Protein AF-A0A7X9DFC3-F1 (afdb_monomer_lite)

pLDDT: mean 89.97, std 13.78, range [35.84, 98.38]

Structure (mmCIF, N/CA/C/O backbone):
data_AF-A0A7X9DFC3-F1
#
_entry.id   AF-A0A7X9DFC3-F1
#
loop_
_atom_site.group_PDB
_atom_site.id
_atom_site.type_symbol
_atom_site.label_atom_id
_atom_site.label_alt_id
_atom_site.label_comp_id
_atom_site.label_asym_id
_atom_site.label_entity_id
_atom_site.label_seq_id
_atom_site.pdbx_PDB_ins_code
_atom_site.Cartn_x
_atom_site.Cartn_y
_atom_site.Cartn_z
_atom_site.occupancy
_atom_site.B_iso_or_equiv
_atom_site.auth_seq_id
_atom_site.auth_comp_id
_atom_site.auth_asym_id
_atom_site.auth_atom_id
_atom_site.pdbx_PDB_model_num
ATOM 1 N N . MET A 1 1 ? 6.152 -16.790 -48.979 1.00 39.28 1 MET A N 1
ATOM 2 C CA . MET A 1 1 ? 4.967 -16.559 -48.125 1.00 39.28 1 MET A CA 1
ATOM 3 C C . MET A 1 1 ? 5.084 -15.165 -47.502 1.00 39.28 1 MET A C 1
ATOM 5 O O . MET A 1 1 ? 5.746 -15.003 -46.490 1.00 39.28 1 MET A O 1
ATOM 9 N N . LYS A 1 2 ? 4.573 -14.126 -48.182 1.00 38.19 2 LYS A N 1
ATOM 10 C CA . LYS A 1 2 ? 4.677 -12.716 -47.754 1.00 38.19 2 LYS A CA 1
ATOM 11 C C . LYS A 1 2 ? 3.510 -12.387 -46.817 1.00 38.19 2 LYS A C 1
ATOM 13 O O . LYS A 1 2 ? 2.508 -11.826 -47.254 1.00 38.19 2 LYS A O 1
ATOM 18 N N . LEU A 1 3 ? 3.609 -12.786 -45.550 1.00 35.84 3 LEU A N 1
ATOM 19 C CA . LEU A 1 3 ? 2.681 -12.299 -44.530 1.00 35.84 3 LEU A CA 1
ATOM 20 C C . LEU A 1 3 ? 2.984 -10.806 -44.332 1.00 35.84 3 LEU A C 1
ATOM 22 O O . LEU A 1 3 ? 4.093 -10.437 -43.952 1.00 35.84 3 LEU A O 1
ATOM 26 N N . LYS A 1 4 ? 2.044 -9.940 -44.721 1.00 44.50 4 LYS A N 1
ATOM 27 C CA . LYS A 1 4 ? 2.223 -8.484 -44.734 1.00 44.50 4 LYS A CA 1
ATOM 28 C C . LYS A 1 4 ? 2.515 -7.989 -43.312 1.00 44.50 4 LYS A C 1
ATOM 30 O O . LYS A 1 4 ? 1.627 -8.013 -42.466 1.00 44.50 4 LYS A O 1
ATOM 35 N N . LEU A 1 5 ? 3.734 -7.488 -43.098 1.00 46.50 5 LEU A N 1
ATOM 36 C CA . LEU A 1 5 ? 4.246 -6.827 -41.883 1.00 46.50 5 LEU A CA 1
ATOM 37 C C . LEU A 1 5 ? 3.249 -5.815 -41.267 1.00 46.50 5 LEU A C 1
ATOM 39 O O . LEU A 1 5 ? 3.197 -5.626 -40.057 1.00 46.50 5 LEU A O 1
ATOM 43 N N . ILE A 1 6 ? 2.399 -5.226 -42.113 1.00 47.31 6 ILE A N 1
ATOM 44 C CA . ILE A 1 6 ? 1.333 -4.277 -41.768 1.00 47.31 6 ILE A CA 1
ATOM 45 C C . ILE A 1 6 ? 0.289 -4.876 -40.809 1.00 47.31 6 ILE A C 1
ATOM 47 O O . ILE A 1 6 ? -0.163 -4.182 -39.904 1.00 47.31 6 ILE A O 1
ATOM 51 N N . ASN A 1 7 ? -0.054 -6.164 -40.936 1.00 47.72 7 ASN A N 1
ATOM 52 C CA . ASN A 1 7 ? -1.044 -6.789 -40.051 1.00 47.72 7 ASN A CA 1
ATOM 53 C C . ASN A 1 7 ? -0.495 -7.010 -38.634 1.00 47.72 7 ASN A C 1
ATOM 55 O O . ASN A 1 7 ? -1.255 -6.955 -37.673 1.00 47.72 7 ASN A O 1
ATOM 59 N N . PHE A 1 8 ? 0.817 -7.213 -38.487 1.00 51.53 8 PHE A N 1
ATOM 60 C CA . PHE A 1 8 ? 1.444 -7.387 -37.176 1.00 51.53 8 PHE A CA 1
ATOM 61 C C . PHE A 1 8 ? 1.516 -6.059 -36.409 1.00 51.53 8 PHE A C 1
ATOM 63 O O . PHE A 1 8 ? 1.209 -6.016 -35.221 1.00 51.53 8 PHE A O 1
ATOM 70 N N . LEU A 1 9 ? 1.829 -4.961 -37.108 1.00 45.16 9 LEU A N 1
ATOM 71 C CA . LEU A 1 9 ? 1.848 -3.615 -36.529 1.00 45.16 9 LEU A CA 1
ATOM 72 C C . LEU A 1 9 ? 0.447 -3.178 -36.065 1.00 45.16 9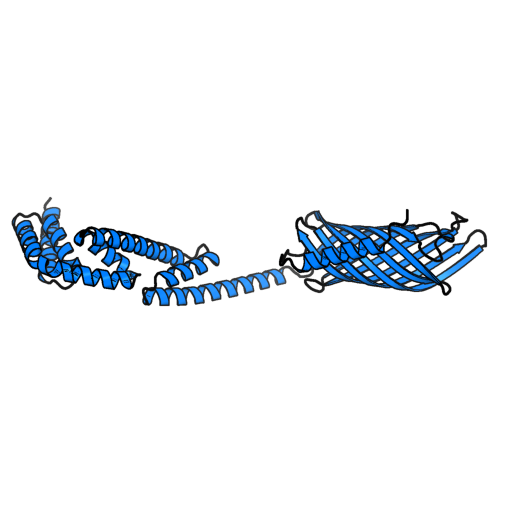 LEU A C 1
ATOM 74 O O . LEU A 1 9 ? 0.304 -2.613 -34.986 1.00 45.16 9 LEU A O 1
ATOM 78 N N . TYR A 1 10 ? -0.593 -3.500 -36.844 1.00 56.78 10 TYR A N 1
ATOM 79 C CA . TYR A 1 10 ? -1.978 -3.167 -36.497 1.00 56.78 10 TYR A CA 1
ATOM 80 C C . TYR A 1 10 ? -2.462 -3.938 -35.261 1.00 56.78 10 TYR A C 1
ATOM 82 O O . TYR A 1 10 ? -3.054 -3.352 -34.358 1.00 56.78 10 TYR A O 1
ATOM 90 N N . VAL A 1 11 ? -2.151 -5.236 -35.178 1.00 60.88 11 VAL A N 1
ATOM 91 C CA . VAL A 1 11 ? -2.458 -6.059 -33.997 1.00 60.88 11 VAL A CA 1
ATOM 92 C C . VAL A 1 11 ? -1.696 -5.554 -32.767 1.00 60.88 11 VAL A C 1
ATOM 94 O O . VAL A 1 11 ? -2.284 -5.442 -31.694 1.00 60.88 11 VAL A O 1
ATOM 97 N N . PHE A 1 12 ? -0.427 -5.164 -32.922 1.00 59.47 12 PHE A N 1
ATOM 98 C CA . PHE A 1 12 ? 0.372 -4.595 -31.835 1.00 59.47 12 PHE A CA 1
ATOM 99 C C . PHE A 1 12 ? -0.202 -3.266 -31.318 1.00 59.47 12 PHE A C 1
ATOM 101 O O . PHE A 1 12 ? -0.341 -3.110 -30.105 1.00 59.47 12 PHE A O 1
ATOM 108 N N . CYS A 1 13 ? -0.600 -2.350 -32.213 1.00 54.75 13 CYS A N 1
ATOM 109 C CA . CYS A 1 13 ? -1.242 -1.077 -31.855 1.00 54.75 13 CYS A CA 1
ATOM 110 C C . CYS A 1 13 ? -2.588 -1.275 -31.144 1.00 54.75 13 CYS A C 1
ATOM 112 O O . CYS A 1 13 ? -2.870 -0.594 -30.161 1.00 54.75 13 CYS A O 1
ATOM 114 N N . VAL A 1 14 ? -3.412 -2.224 -31.599 1.00 58.56 14 VAL A N 1
ATOM 115 C CA . VAL A 1 14 ? -4.700 -2.525 -30.950 1.00 58.56 14 VAL A CA 1
ATOM 116 C C . VAL A 1 14 ? -4.478 -3.089 -29.544 1.00 58.56 14 VAL A C 1
ATOM 118 O O . VAL A 1 14 ? -5.141 -2.656 -28.605 1.00 58.56 14 VAL A O 1
ATOM 121 N N . ILE A 1 15 ? -3.501 -3.983 -29.365 1.00 57.00 15 ILE A N 1
ATOM 122 C CA . ILE A 1 15 ? -3.153 -4.529 -28.046 1.00 57.00 15 ILE A CA 1
ATOM 123 C C . ILE A 1 15 ? -2.627 -3.425 -27.112 1.00 57.00 15 ILE A C 1
ATOM 125 O O . ILE A 1 15 ? -3.033 -3.373 -25.954 1.00 57.00 15 ILE A O 1
ATOM 129 N N . THR A 1 16 ? -1.801 -2.492 -27.600 1.00 52.69 16 THR A N 1
ATOM 130 C CA . THR A 1 16 ? -1.305 -1.369 -26.776 1.00 52.69 16 THR A CA 1
ATOM 131 C C . THR A 1 16 ? -2.419 -0.408 -26.355 1.00 52.69 16 THR A C 1
ATOM 133 O O . THR A 1 16 ? -2.437 0.017 -25.203 1.00 52.69 16 THR A O 1
ATOM 136 N N . VAL A 1 17 ? -3.383 -0.104 -27.233 1.00 54.41 17 VAL A N 1
ATOM 137 C CA . VAL A 1 17 ? -4.544 0.752 -26.901 1.00 54.41 17 VAL A CA 1
ATOM 138 C C . VAL A 1 17 ? -5.478 0.087 -25.884 1.00 54.41 17 VAL A C 1
ATOM 140 O O . VAL A 1 17 ? -6.017 0.761 -25.004 1.00 54.41 17 VAL A O 1
ATOM 143 N N . VAL A 1 18 ? -5.650 -1.235 -25.962 1.00 51.56 18 VAL A N 1
ATOM 144 C CA . VAL A 1 18 ? -6.433 -1.991 -24.971 1.00 51.56 18 VAL A CA 1
ATOM 145 C C . VAL A 1 18 ? -5.723 -2.010 -23.612 1.00 51.56 18 VAL A C 1
ATOM 147 O O . VAL A 1 18 ? -6.369 -1.802 -22.589 1.00 51.56 18 VAL A O 1
ATOM 150 N N . LEU A 1 19 ? -4.397 -2.169 -23.592 1.00 48.50 19 LEU A N 1
ATOM 151 C CA . LEU A 1 19 ? -3.603 -2.174 -22.357 1.00 48.50 19 LEU A CA 1
ATOM 152 C C . LEU A 1 19 ? -3.514 -0.792 -21.687 1.00 48.50 19 LEU A C 1
ATOM 154 O O . LEU A 1 19 ? -3.535 -0.714 -20.462 1.00 48.50 19 LEU A O 1
ATOM 158 N N . LEU A 1 20 ? -3.507 0.299 -22.462 1.00 48.53 20 LEU A N 1
ATOM 159 C CA . LEU A 1 20 ? -3.534 1.677 -21.944 1.00 48.53 20 LEU A CA 1
ATOM 160 C C . LEU A 1 20 ? -4.803 2.012 -21.135 1.00 48.53 20 LEU A C 1
ATOM 162 O O . LEU A 1 20 ? -4.770 2.930 -20.321 1.00 48.53 20 LEU A O 1
ATOM 166 N N . ASN A 1 21 ? -5.907 1.279 -21.328 1.00 46.88 21 ASN A N 1
ATOM 167 C CA . ASN A 1 21 ? -7.166 1.496 -20.600 1.00 46.88 21 ASN A CA 1
ATOM 168 C C . ASN A 1 21 ? -7.277 0.689 -19.293 1.00 46.88 21 ASN A C 1
ATOM 170 O O . ASN A 1 21 ? -8.243 0.856 -18.544 1.00 46.88 21 ASN A O 1
ATOM 174 N N . CYS A 1 22 ? -6.302 -0.168 -18.981 1.00 40.44 22 CYS A N 1
ATOM 175 C CA . CYS A 1 22 ? -6.249 -0.868 -17.704 1.00 40.44 22 CYS A CA 1
ATOM 176 C C . CYS A 1 22 ? -5.409 -0.060 -16.703 1.00 40.44 22 CYS A C 1
ATOM 178 O O . CYS A 1 22 ? -4.182 -0.027 -16.783 1.00 40.44 22 CYS A O 1
ATOM 180 N N . ASN A 1 23 ? -6.080 0.560 -15.723 1.00 38.22 23 ASN A N 1
ATOM 181 C CA . ASN A 1 23 ? -5.471 1.188 -14.542 1.00 38.22 23 ASN A CA 1
ATOM 182 C C . ASN A 1 23 ? -4.871 0.128 -13.600 1.00 38.22 23 ASN A C 1
ATOM 184 O O . ASN A 1 23 ? -5.332 -0.070 -12.477 1.00 38.22 23 ASN A O 1
ATOM 188 N N . ILE A 1 24 ? -3.847 -0.581 -14.064 1.00 42.22 24 ILE A N 1
ATOM 189 C CA . ILE A 1 24 ? -3.024 -1.452 -13.233 1.00 42.22 24 ILE A CA 1
ATOM 190 C C . ILE A 1 24 ? -1.701 -0.718 -13.049 1.00 42.22 24 ILE A C 1
ATOM 192 O O . ILE A 1 24 ? -0.798 -0.808 -13.875 1.00 42.22 24 ILE A O 1
ATOM 196 N N . PHE A 1 25 ? -1.598 0.048 -11.963 1.00 42.00 25 PHE A N 1
ATOM 197 C CA . PHE A 1 25 ? -0.332 0.613 -11.501 1.00 42.00 25 PHE A CA 1
ATOM 198 C C . PHE A 1 25 ? 0.538 -0.516 -10.935 1.00 42.00 25 PHE A C 1
ATOM 200 O O . PHE A 1 25 ? 0.690 -0.664 -9.724 1.00 42.00 25 PHE A O 1
ATOM 207 N N . ALA A 1 26 ? 1.080 -1.359 -11.812 1.00 43.25 26 ALA A N 1
ATOM 208 C CA . ALA A 1 26 ? 2.167 -2.249 -11.446 1.00 43.25 26 ALA A CA 1
ATOM 209 C C . ALA A 1 26 ? 3.439 -1.403 -11.299 1.00 43.25 26 ALA A C 1
ATOM 211 O O . ALA A 1 26 ? 3.780 -0.627 -12.195 1.00 43.25 26 ALA A O 1
ATOM 212 N N . GLN A 1 27 ? 4.137 -1.530 -10.166 1.00 48.06 27 GLN A N 1
ATOM 213 C CA . GLN A 1 27 ? 5.486 -0.984 -10.028 1.00 48.06 27 GLN A CA 1
ATOM 214 C C . GLN A 1 27 ? 6.343 -1.530 -11.168 1.00 48.06 27 GLN A C 1
ATOM 216 O O . GLN A 1 27 ? 6.454 -2.740 -11.362 1.00 48.06 27 GLN A O 1
ATOM 221 N N . THR A 1 28 ? 6.920 -0.631 -11.953 1.00 54.91 28 THR A N 1
ATOM 222 C CA . THR A 1 28 ? 7.758 -1.016 -13.074 1.00 54.91 28 THR A CA 1
ATOM 223 C C . THR A 1 28 ? 9.186 -1.257 -12.578 1.00 54.91 28 THR A C 1
ATOM 225 O O . THR A 1 28 ? 9.744 -0.455 -11.831 1.00 54.91 28 THR A O 1
ATOM 228 N N . TYR A 1 29 ? 9.818 -2.351 -13.014 1.00 59.62 29 TYR A N 1
ATOM 229 C CA . TYR A 1 29 ? 11.190 -2.700 -12.604 1.00 59.62 29 TYR A CA 1
ATOM 230 C C . TYR A 1 29 ? 12.234 -1.644 -12.977 1.00 59.62 29 TYR A C 1
ATOM 232 O O . TYR A 1 29 ? 13.309 -1.590 -12.377 1.00 59.62 29 TYR A O 1
ATOM 240 N N . PHE A 1 30 ? 11.930 -0.821 -13.980 1.00 64.88 30 PHE A N 1
ATOM 241 C CA . PHE A 1 30 ? 12.825 0.222 -14.448 1.00 64.88 30 PHE A CA 1
ATOM 242 C C . PHE A 1 30 ? 12.777 1.484 -13.597 1.00 64.88 30 PHE A C 1
ATOM 244 O O . PHE A 1 30 ? 13.807 2.128 -13.523 1.00 64.88 30 PHE A O 1
ATOM 251 N N . LYS A 1 31 ? 11.665 1.827 -12.929 1.00 71.38 31 LYS A N 1
ATOM 252 C CA . LYS A 1 31 ? 11.420 3.168 -12.351 1.00 71.38 31 LYS A CA 1
ATOM 253 C C . LYS A 1 31 ? 12.549 3.723 -11.474 1.00 71.38 31 LYS A C 1
ATOM 255 O O . LYS A 1 31 ? 12.801 4.921 -11.497 1.00 71.38 31 LYS A O 1
ATOM 260 N N . GLU A 1 32 ? 13.244 2.863 -10.737 1.00 77.50 32 GLU A N 1
ATOM 261 C CA . GLU A 1 32 ? 14.269 3.267 -9.762 1.00 77.50 32 GLU A CA 1
ATOM 262 C C . GLU A 1 32 ? 15.648 2.653 -10.040 1.00 77.50 32 GLU A C 1
ATOM 264 O O . GLU A 1 32 ? 16.576 2.796 -9.238 1.00 77.50 32 GLU A O 1
ATOM 269 N N . ASN A 1 33 ? 15.802 1.962 -11.175 1.00 86.56 33 ASN A N 1
ATOM 270 C CA . ASN A 1 33 ? 17.011 1.212 -11.483 1.00 86.56 33 ASN A CA 1
ATOM 271 C C . ASN A 1 33 ? 17.551 1.525 -12.878 1.00 86.56 33 ASN A C 1
ATOM 273 O O . ASN A 1 33 ? 16.853 1.375 -13.881 1.00 86.56 33 ASN A O 1
ATOM 277 N N . VAL A 1 34 ? 18.843 1.840 -12.956 1.00 91.19 34 VAL A N 1
ATOM 278 C CA . VAL A 1 34 ? 19.581 1.793 -14.221 1.00 91.19 34 VAL A CA 1
ATOM 279 C C . VAL A 1 34 ? 19.889 0.338 -14.540 1.00 91.19 34 VAL A C 1
ATOM 281 O O . VAL A 1 34 ? 20.432 -0.388 -13.708 1.00 91.19 34 VAL A O 1
ATOM 284 N N . THR A 1 35 ? 19.578 -0.096 -15.756 1.00 94.69 35 THR A N 1
ATOM 285 C CA . THR A 1 35 ? 19.987 -1.418 -16.245 1.00 94.69 35 THR A CA 1
ATOM 286 C C . THR A 1 35 ? 21.196 -1.264 -17.147 1.00 94.69 35 THR A C 1
ATOM 288 O O . THR A 1 35 ? 21.174 -0.423 -18.040 1.00 94.69 35 THR A O 1
ATOM 291 N N . ILE A 1 36 ? 22.226 -2.084 -16.953 1.00 96.25 36 ILE A N 1
ATOM 292 C CA . ILE A 1 36 ? 23.368 -2.191 -17.872 1.00 96.25 36 ILE A CA 1
ATOM 293 C C . ILE A 1 36 ? 23.564 -3.664 -18.209 1.00 96.25 36 ILE A C 1
ATOM 295 O O . ILE A 1 36 ? 23.426 -4.525 -17.337 1.00 96.25 36 ILE A O 1
ATOM 299 N N . GLY A 1 37 ? 23.870 -3.971 -19.465 1.00 97.31 37 GLY A N 1
ATOM 300 C CA . GLY A 1 37 ? 24.009 -5.357 -19.882 1.00 97.31 37 GLY A CA 1
ATOM 301 C C . GLY A 1 37 ? 24.652 -5.563 -21.238 1.00 97.31 37 GLY A C 1
ATOM 302 O O . GLY A 1 37 ? 25.160 -4.634 -21.870 1.00 97.31 37 GLY A O 1
ATOM 303 N N . THR A 1 38 ? 24.606 -6.814 -21.679 1.00 98.12 38 THR A N 1
ATOM 304 C CA . THR A 1 38 ? 25.110 -7.267 -22.974 1.00 98.12 38 THR A CA 1
ATOM 305 C C . THR A 1 38 ? 23.969 -7.770 -23.845 1.00 98.12 38 THR A C 1
ATOM 307 O O . THR A 1 38 ? 22.924 -8.206 -23.357 1.00 98.12 38 THR A O 1
ATOM 310 N N . GLN A 1 39 ? 24.165 -7.710 -25.157 1.00 97.88 39 GLN A N 1
ATOM 311 C CA . GLN A 1 39 ? 23.219 -8.220 -26.138 1.00 97.88 39 GLN A CA 1
ATOM 312 C C . GLN A 1 39 ? 23.932 -9.012 -27.227 1.00 97.88 39 GLN A C 1
ATOM 314 O O . GLN A 1 39 ? 25.054 -8.686 -27.621 1.00 97.88 39 GLN A O 1
ATOM 319 N N . ALA A 1 40 ? 23.244 -10.023 -27.743 1.00 98.25 40 ALA A N 1
ATOM 320 C CA . ALA A 1 40 ? 23.634 -10.761 -28.933 1.00 98.25 40 ALA A CA 1
ATOM 321 C C . ALA A 1 40 ? 22.407 -10.950 -29.825 1.00 98.25 40 ALA A C 1
ATOM 323 O O . ALA A 1 40 ? 21.286 -11.096 -29.335 1.00 98.25 40 ALA A O 1
ATOM 324 N N . GLY A 1 41 ? 22.602 -10.928 -31.137 1.00 97.00 41 GLY A N 1
ATOM 325 C CA . GLY A 1 41 ? 21.495 -10.956 -32.073 1.00 97.00 41 GLY A CA 1
ATOM 326 C C . GLY A 1 41 ? 21.878 -11.310 -33.497 1.00 97.00 41 GLY A C 1
ATOM 327 O O . GLY A 1 41 ? 23.044 -11.508 -33.841 1.00 97.00 41 GLY A O 1
ATOM 328 N N . TYR A 1 42 ? 20.849 -11.371 -34.328 1.00 97.69 42 TYR A N 1
ATOM 329 C CA . TYR A 1 42 ? 20.937 -11.665 -35.747 1.00 97.69 42 TYR A CA 1
ATOM 330 C C . TYR A 1 42 ? 20.393 -10.482 -36.544 1.00 97.69 42 TYR A C 1
ATOM 332 O O . TYR A 1 42 ? 19.276 -10.024 -36.297 1.00 97.69 42 TYR A O 1
ATOM 340 N N . ALA A 1 43 ? 21.197 -9.978 -37.475 1.00 96.94 43 ALA A N 1
ATOM 341 C CA . ALA A 1 43 ? 20.907 -8.793 -38.266 1.00 96.94 43 ALA A CA 1
ATOM 342 C C . ALA A 1 43 ? 20.526 -9.189 -39.697 1.00 96.94 43 ALA A C 1
ATOM 344 O O . ALA A 1 43 ? 21.337 -9.728 -40.449 1.00 96.94 43 ALA A O 1
ATOM 345 N N . VAL A 1 44 ? 19.293 -8.891 -40.085 1.00 97.31 44 VAL A N 1
ATOM 346 C CA . VAL A 1 44 ? 18.746 -9.159 -41.416 1.00 97.31 44 VAL A CA 1
ATOM 347 C C . VAL A 1 44 ? 18.848 -7.900 -42.262 1.00 97.31 44 VAL A C 1
ATOM 349 O O . VAL A 1 44 ? 18.328 -6.855 -41.867 1.00 97.31 44 VAL A O 1
ATOM 352 N N . ILE A 1 45 ? 19.492 -7.994 -43.425 1.00 96.06 45 ILE A N 1
ATOM 353 C CA . ILE A 1 45 ? 19.543 -6.889 -44.389 1.00 96.06 45 ILE A CA 1
ATOM 354 C C . ILE A 1 45 ? 18.299 -6.952 -45.268 1.00 96.06 45 ILE A C 1
ATOM 356 O O . ILE A 1 45 ? 17.903 -8.009 -45.756 1.00 96.06 45 ILE A O 1
ATOM 360 N N . THR A 1 46 ? 17.672 -5.800 -45.475 1.00 91.88 46 THR A N 1
ATOM 361 C CA . THR A 1 46 ? 16.461 -5.665 -46.287 1.00 91.88 46 THR A CA 1
ATOM 362 C C . THR A 1 46 ? 16.614 -4.525 -47.294 1.00 91.88 46 THR A C 1
ATOM 364 O O . THR A 1 46 ? 17.531 -3.706 -47.201 1.00 91.88 46 THR A O 1
ATOM 367 N N . GLY A 1 47 ? 15.737 -4.486 -48.297 1.00 92.94 47 GLY A N 1
ATOM 368 C CA . GLY A 1 47 ? 15.743 -3.434 -49.312 1.00 92.94 47 GLY A CA 1
ATOM 369 C C . GLY A 1 47 ? 16.859 -3.595 -50.349 1.00 92.94 47 GLY A C 1
ATOM 370 O O . GLY A 1 47 ? 17.210 -4.713 -50.727 1.00 92.94 47 GLY A O 1
ATOM 371 N N . TYR A 1 48 ? 17.398 -2.467 -50.823 1.00 95.62 48 TYR A N 1
ATOM 372 C CA . TYR A 1 48 ? 18.306 -2.394 -51.979 1.00 95.62 48 TYR A CA 1
ATOM 373 C C . TYR A 1 48 ? 19.553 -3.282 -51.851 1.00 95.62 48 TYR A C 1
ATOM 375 O O . TYR A 1 48 ? 20.025 -3.837 -52.834 1.00 95.62 48 TYR A O 1
ATOM 383 N N . TYR A 1 49 ? 20.075 -3.430 -50.634 1.00 94.75 49 TYR A N 1
ATOM 384 C CA . TYR A 1 49 ? 21.326 -4.140 -50.366 1.00 94.75 49 TYR A CA 1
ATOM 385 C C . TYR A 1 49 ? 21.152 -5.625 -50.013 1.00 94.75 49 TYR A C 1
ATOM 387 O O . TYR A 1 49 ? 22.145 -6.286 -49.713 1.00 94.75 49 TYR A O 1
ATOM 395 N N . SER A 1 50 ? 19.923 -6.153 -50.047 1.00 94.44 50 SER A N 1
ATOM 396 C CA . SER A 1 50 ? 19.630 -7.540 -49.650 1.00 94.44 50 SER A CA 1
ATOM 397 C C . SER A 1 50 ? 20.305 -8.598 -50.530 1.00 94.44 50 SER A C 1
ATOM 399 O O . SER A 1 50 ? 20.721 -9.626 -50.010 1.00 94.44 50 SER A O 1
ATOM 401 N N . ASP A 1 51 ? 20.499 -8.323 -51.822 1.00 94.81 51 ASP A N 1
ATOM 402 C CA . ASP A 1 51 ? 21.201 -9.239 -52.737 1.00 94.81 51 ASP A CA 1
ATOM 403 C C . ASP A 1 51 ? 22.733 -9.070 -52.692 1.00 94.81 51 ASP A C 1
ATOM 405 O O . ASP A 1 51 ? 23.482 -9.923 -53.167 1.00 94.81 51 ASP A O 1
ATOM 409 N N . SER A 1 52 ? 23.223 -7.965 -52.120 1.00 93.50 52 SER A N 1
ATOM 410 C CA . SER A 1 52 ? 24.657 -7.642 -52.063 1.00 93.50 52 SER A CA 1
ATOM 411 C C . SER A 1 52 ? 25.347 -8.243 -50.841 1.00 93.50 52 SER A C 1
ATOM 413 O O . SER A 1 52 ? 26.548 -8.535 -50.874 1.00 93.50 52 SER A O 1
ATOM 415 N N . PHE A 1 53 ? 24.602 -8.436 -49.755 1.00 94.69 53 PHE A N 1
ATOM 416 C CA . PHE A 1 53 ? 25.129 -8.877 -48.473 1.00 94.69 53 PHE A CA 1
ATOM 417 C C . PHE A 1 53 ? 24.296 -10.009 -47.891 1.00 94.69 53 PHE A C 1
ATOM 419 O O . PHE A 1 53 ? 23.070 -9.981 -47.899 1.00 94.69 53 PHE A O 1
ATOM 426 N N . ASN A 1 54 ? 24.988 -10.964 -47.289 1.00 95.69 54 ASN A N 1
ATOM 427 C CA . ASN A 1 54 ? 24.375 -11.940 -46.414 1.00 95.69 54 ASN A CA 1
ATOM 428 C C . ASN A 1 54 ? 24.004 -11.286 -45.078 1.00 95.69 54 ASN A C 1
ATOM 430 O O . ASN A 1 54 ? 24.676 -10.369 -44.594 1.00 95.69 54 ASN A O 1
ATOM 434 N N . ASN A 1 55 ? 22.962 -11.824 -44.449 1.00 95.38 55 ASN A N 1
ATOM 435 C CA . ASN A 1 55 ? 22.606 -11.499 -43.073 1.00 95.38 55 ASN A CA 1
ATOM 436 C C . ASN A 1 55 ? 23.790 -11.729 -42.121 1.00 95.38 55 ASN A C 1
ATOM 438 O O . ASN A 1 55 ? 24.679 -12.545 -42.377 1.00 95.38 55 ASN A O 1
ATOM 442 N N . GLY A 1 56 ? 23.783 -11.002 -41.011 1.00 95.00 56 GLY A N 1
ATOM 443 C CA . GLY A 1 56 ? 24.923 -10.875 -40.120 1.00 95.00 56 GLY A CA 1
ATOM 444 C C . GLY A 1 56 ? 24.639 -11.239 -38.673 1.00 95.00 56 GLY A C 1
ATOM 445 O O . GLY A 1 56 ? 23.500 -11.458 -38.259 1.00 95.00 56 GLY A O 1
ATOM 446 N N . LEU A 1 57 ? 25.710 -11.254 -37.888 1.00 95.94 57 LEU A N 1
ATOM 447 C CA . LEU A 1 57 ? 25.645 -11.351 -36.433 1.00 95.94 57 LEU A CA 1
ATOM 448 C C . LEU A 1 57 ? 25.799 -9.965 -35.813 1.00 95.94 57 LEU A C 1
ATOM 450 O O . LEU A 1 57 ? 26.522 -9.119 -36.345 1.00 95.94 57 LEU A O 1
ATOM 454 N N . SER A 1 58 ? 25.130 -9.776 -34.681 1.00 96.75 58 SER A N 1
ATOM 455 C CA . SER A 1 58 ? 25.139 -8.560 -33.879 1.00 96.75 58 SER A CA 1
ATOM 456 C C . SER A 1 58 ? 25.549 -8.887 -32.447 1.00 96.75 58 SER A C 1
ATOM 458 O O . SER A 1 58 ? 25.076 -9.870 -31.876 1.00 96.75 58 SER A O 1
ATOM 460 N N . ALA A 1 59 ? 26.415 -8.078 -31.852 1.00 98.12 59 ALA A N 1
ATOM 461 C CA . ALA A 1 59 ? 26.767 -8.177 -30.440 1.00 98.12 59 ALA A CA 1
ATOM 462 C C . ALA A 1 59 ? 27.034 -6.784 -29.874 1.00 98.12 59 ALA A C 1
ATOM 464 O O . ALA A 1 59 ? 27.472 -5.894 -30.601 1.00 98.12 59 ALA A O 1
ATOM 465 N N . GLY A 1 60 ? 26.774 -6.568 -28.590 1.00 97.44 60 GLY A N 1
ATOM 466 C CA . GLY A 1 60 ? 26.951 -5.241 -28.017 1.00 97.44 60 GLY A CA 1
ATOM 467 C C . GLY A 1 60 ? 26.651 -5.130 -26.535 1.00 97.44 60 GLY A C 1
ATOM 468 O O . GLY A 1 60 ? 26.397 -6.120 -25.848 1.00 97.44 60 GLY A O 1
ATOM 469 N N . PHE A 1 61 ? 26.644 -3.886 -26.077 1.00 98.06 61 PHE A N 1
ATOM 470 C CA . PHE A 1 61 ? 26.266 -3.479 -24.732 1.00 98.06 61 PHE A CA 1
ATOM 471 C C . PHE A 1 61 ? 25.063 -2.552 -24.805 1.00 98.06 61 PHE A C 1
ATOM 473 O O . PHE A 1 61 ? 24.901 -1.811 -25.776 1.00 98.06 61 PHE A O 1
ATOM 480 N N . PHE A 1 62 ? 24.236 -2.570 -23.769 1.00 97.69 62 PHE A N 1
ATOM 481 C CA . PHE A 1 62 ? 23.096 -1.672 -23.668 1.00 97.69 62 PHE A CA 1
ATOM 482 C C . PHE A 1 62 ? 22.977 -1.084 -22.266 1.00 97.69 62 PHE A C 1
ATOM 484 O O . PHE A 1 62 ? 23.464 -1.657 -21.285 1.00 97.69 62 PHE A O 1
ATOM 491 N N . SER A 1 63 ? 22.285 0.045 -22.183 1.00 96.75 63 SER A N 1
ATOM 492 C CA . SER A 1 63 ? 21.822 0.631 -20.940 1.00 96.75 63 SER A CA 1
ATOM 493 C C . SER A 1 63 ? 20.380 1.107 -21.067 1.00 96.75 63 SER A C 1
ATOM 495 O O . SER A 1 63 ? 19.995 1.699 -22.075 1.00 96.75 63 SER A O 1
ATOM 497 N N . PHE A 1 64 ? 19.583 0.867 -20.028 1.00 95.56 64 PHE A N 1
ATOM 498 C CA . PHE A 1 64 ? 18.266 1.476 -19.865 1.00 95.56 64 PHE A CA 1
ATOM 499 C C . PHE A 1 64 ? 18.300 2.403 -18.659 1.00 95.56 64 PHE A C 1
ATOM 501 O O . PHE A 1 64 ? 18.619 1.972 -17.548 1.00 95.56 64 PHE A O 1
ATOM 508 N N . VAL A 1 65 ? 17.970 3.669 -18.888 1.00 93.38 65 VAL A N 1
ATOM 509 C CA . VAL A 1 65 ? 17.910 4.701 -17.854 1.00 93.38 65 VAL A CA 1
ATOM 510 C C . VAL A 1 65 ? 16.464 5.188 -17.756 1.00 93.38 65 VAL A C 1
ATOM 512 O O . VAL A 1 65 ? 15.992 5.830 -18.699 1.00 93.38 65 VAL A O 1
ATOM 515 N N . PRO A 1 66 ? 15.728 4.887 -16.674 1.00 91.38 66 PRO A N 1
ATOM 516 C CA . PRO A 1 66 ? 14.398 5.453 -16.465 1.00 91.38 66 PRO A CA 1
ATOM 517 C C . PRO A 1 66 ? 14.508 6.978 -16.336 1.00 91.38 66 PRO A C 1
ATOM 519 O O . PRO A 1 66 ? 15.380 7.491 -15.638 1.00 91.38 66 PRO A O 1
ATOM 522 N N . LEU A 1 67 ? 13.632 7.710 -17.018 1.00 87.25 67 LEU A N 1
ATOM 523 C CA . LEU A 1 67 ? 13.511 9.163 -16.853 1.00 87.25 67 LEU A CA 1
ATOM 524 C C . LEU A 1 67 ? 12.245 9.513 -16.069 1.00 87.25 67 LEU A C 1
ATOM 526 O O . LEU A 1 67 ? 12.252 10.431 -15.255 1.00 87.25 67 LEU A O 1
ATOM 530 N N . THR A 1 68 ? 11.163 8.772 -16.313 1.00 86.44 68 THR A N 1
ATOM 531 C CA . THR A 1 68 ? 9.886 8.877 -15.600 1.00 86.44 68 THR A CA 1
ATOM 532 C C . THR A 1 68 ? 9.246 7.492 -15.469 1.00 86.44 68 THR A C 1
ATOM 534 O O . THR A 1 68 ? 9.785 6.491 -15.950 1.00 86.44 68 THR A O 1
ATOM 537 N N . ASP A 1 69 ? 8.053 7.431 -14.880 1.00 82.38 69 ASP A N 1
ATOM 538 C CA . ASP A 1 69 ? 7.256 6.203 -14.738 1.00 82.38 69 ASP A CA 1
ATOM 539 C C . ASP A 1 69 ? 6.839 5.564 -16.073 1.00 82.38 69 ASP A C 1
ATOM 541 O O . ASP A 1 69 ? 6.458 4.397 -16.098 1.00 82.38 69 ASP A O 1
ATOM 545 N N . LEU A 1 70 ? 6.907 6.321 -17.174 1.00 86.44 70 LEU A N 1
ATOM 546 C CA . LEU A 1 70 ? 6.477 5.883 -18.507 1.00 86.44 70 LEU A CA 1
ATOM 547 C C . LEU A 1 70 ? 7.579 5.987 -19.564 1.00 86.44 70 LEU A C 1
ATOM 549 O O . LEU A 1 70 ? 7.484 5.333 -20.601 1.00 86.44 70 LEU A O 1
ATOM 553 N N . PHE A 1 71 ? 8.616 6.796 -19.327 1.00 91.25 71 PHE A N 1
ATOM 554 C CA . PHE A 1 71 ? 9.694 7.043 -20.284 1.00 91.25 71 PHE A CA 1
ATOM 555 C C . PHE A 1 71 ? 11.041 6.538 -19.779 1.00 91.25 71 PHE A C 1
ATOM 557 O O . PHE A 1 71 ? 11.441 6.806 -18.644 1.00 91.25 71 PHE A O 1
ATOM 564 N N . MET A 1 72 ? 11.778 5.874 -20.662 1.00 94.31 72 MET A N 1
ATOM 565 C CA . MET A 1 72 ? 13.170 5.494 -20.446 1.00 94.31 72 MET A CA 1
ATOM 566 C C . MET A 1 72 ? 14.0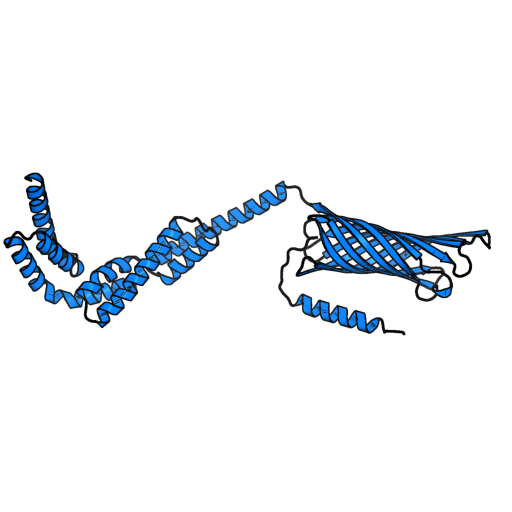33 5.874 -21.646 1.00 94.31 72 MET A C 1
ATOM 568 O O . MET A 1 72 ? 13.552 5.985 -22.775 1.00 94.31 72 MET A O 1
ATOM 572 N N . LEU A 1 73 ? 15.326 6.036 -21.407 1.00 95.56 73 LEU A N 1
ATOM 573 C CA . LEU A 1 73 ? 16.333 6.200 -22.440 1.00 95.56 73 LEU A CA 1
ATOM 574 C C . LEU A 1 73 ? 17.079 4.877 -22.637 1.00 95.56 73 LEU A C 1
ATOM 576 O O . LEU A 1 73 ? 17.641 4.337 -21.685 1.00 95.56 73 LEU A O 1
ATOM 580 N N . ASN A 1 74 ? 17.095 4.374 -23.869 1.00 94.88 74 ASN A N 1
ATOM 581 C CA . ASN A 1 74 ? 17.860 3.197 -24.269 1.00 94.88 74 ASN A CA 1
ATOM 582 C C . ASN A 1 74 ? 19.128 3.619 -25.024 1.00 94.88 74 ASN A C 1
ATOM 584 O O . ASN A 1 74 ? 19.044 4.155 -26.134 1.00 94.88 74 ASN A O 1
ATOM 588 N N . GLY A 1 75 ? 20.287 3.376 -24.417 1.00 95.81 75 GLY A N 1
ATOM 589 C CA . GLY A 1 75 ? 21.594 3.517 -25.047 1.00 95.81 75 GLY A CA 1
ATOM 590 C C . GLY A 1 75 ? 22.116 2.158 -25.503 1.00 95.81 75 GLY A C 1
ATOM 591 O O . GLY A 1 75 ? 22.141 1.222 -24.711 1.00 95.81 75 GLY A O 1
ATOM 592 N N . VAL A 1 76 ? 22.576 2.034 -26.749 1.00 97.12 76 VAL A N 1
ATOM 593 C CA . VAL A 1 76 ? 23.189 0.787 -27.246 1.00 97.12 76 VAL A CA 1
ATOM 594 C C . VAL A 1 76 ? 24.496 1.093 -27.956 1.00 97.12 76 VAL A C 1
ATOM 596 O O . VAL A 1 76 ? 24.558 1.990 -28.796 1.00 97.12 76 VAL A O 1
ATOM 599 N N . LEU A 1 77 ? 25.526 0.315 -27.631 1.00 97.56 77 LEU A N 1
ATOM 600 C CA . LEU A 1 77 ? 26.762 0.203 -28.395 1.00 97.56 77 LEU A CA 1
ATOM 601 C C . LEU A 1 77 ? 26.772 -1.171 -29.066 1.00 97.56 77 LEU A C 1
ATOM 603 O O . LEU A 1 77 ? 26.814 -2.189 -28.375 1.00 97.56 77 LEU A O 1
ATOM 607 N N . VAL A 1 78 ? 26.724 -1.213 -30.394 1.00 96.56 78 VAL A N 1
ATOM 608 C CA . VAL A 1 78 ? 26.540 -2.451 -31.160 1.00 96.56 78 VAL A CA 1
ATOM 609 C C . VAL A 1 78 ? 27.612 -2.628 -32.226 1.00 96.56 78 VAL A C 1
ATOM 611 O O . VAL A 1 78 ? 27.991 -1.688 -32.914 1.00 96.56 78 VAL A O 1
ATOM 614 N N . TYR A 1 79 ? 28.075 -3.857 -32.391 1.00 97.69 79 TYR A N 1
ATOM 615 C CA . TYR A 1 79 ? 28.893 -4.305 -33.504 1.00 97.69 79 TYR A CA 1
ATOM 616 C C . TYR A 1 79 ? 28.074 -5.255 -34.374 1.00 97.69 79 TYR A C 1
ATOM 618 O O . TYR A 1 79 ? 27.484 -6.206 -33.859 1.00 97.69 79 TYR A O 1
ATOM 626 N N . ASN A 1 80 ? 28.061 -5.029 -35.687 1.00 96.50 80 ASN A N 1
ATOM 627 C CA . ASN A 1 80 ? 27.493 -5.967 -36.653 1.00 96.50 80 ASN A CA 1
ATOM 628 C C . ASN A 1 80 ? 28.541 -6.380 -37.682 1.00 96.50 80 ASN A C 1
ATOM 630 O O . ASN A 1 80 ? 29.397 -5.581 -38.068 1.00 96.50 80 ASN A O 1
ATOM 634 N N . ARG A 1 81 ? 28.431 -7.614 -38.174 1.00 96.56 81 ARG A N 1
ATOM 635 C CA . ARG A 1 81 ? 29.269 -8.135 -39.257 1.00 96.56 81 ARG A CA 1
ATOM 636 C C . ARG A 1 81 ? 28.415 -8.825 -40.308 1.00 96.56 81 ARG A C 1
ATOM 638 O O . ARG A 1 81 ? 27.699 -9.771 -39.989 1.00 96.56 81 ARG A O 1
ATOM 645 N N . PHE A 1 82 ? 28.572 -8.398 -41.553 1.00 95.69 82 PHE A N 1
ATOM 646 C CA . PHE A 1 82 ? 27.882 -8.911 -42.732 1.00 95.69 82 PHE A CA 1
ATOM 647 C C . PHE A 1 82 ? 28.910 -9.426 -43.740 1.00 95.69 82 PHE A C 1
ATOM 649 O O . PHE A 1 82 ? 29.911 -8.759 -44.002 1.00 95.69 82 PHE A O 1
ATOM 656 N N . SER A 1 83 ? 28.685 -10.599 -44.321 1.00 94.50 83 SER A N 1
ATOM 657 C CA . SER A 1 83 ? 29.505 -11.096 -45.437 1.00 94.50 83 SER A CA 1
ATOM 658 C C . SER A 1 83 ? 28.909 -10.648 -46.767 1.00 94.50 83 SER A C 1
ATOM 660 O O . SER A 1 83 ? 27.695 -10.492 -46.870 1.00 94.50 83 SER A O 1
ATOM 662 N N . LEU A 1 84 ? 29.723 -10.466 -47.804 1.00 93.69 84 LEU A N 1
ATOM 663 C CA . LEU A 1 84 ? 29.196 -10.198 -49.147 1.00 93.69 84 LEU A CA 1
ATOM 664 C C . LEU A 1 84 ? 28.570 -11.474 -49.727 1.00 93.69 84 LEU A C 1
ATOM 666 O O . LEU A 1 84 ? 29.100 -12.570 -49.529 1.00 93.69 84 LEU A O 1
ATOM 670 N N . ALA A 1 85 ? 27.482 -11.335 -50.488 1.00 91.56 85 ALA A N 1
ATOM 671 C CA . ALA A 1 85 ? 26.757 -12.474 -51.063 1.00 91.56 85 ALA A CA 1
ATOM 672 C C . ALA A 1 85 ? 27.660 -13.365 -51.940 1.00 91.56 85 ALA A C 1
ATOM 674 O O . ALA A 1 85 ? 27.627 -14.589 -51.848 1.00 91.56 85 ALA A O 1
ATOM 675 N N . ASN A 1 86 ? 28.555 -12.743 -52.715 1.00 89.31 86 ASN A N 1
ATOM 676 C CA . ASN A 1 86 ? 29.439 -13.422 -53.672 1.00 89.31 86 ASN A CA 1
ATOM 677 C C . ASN A 1 86 ? 30.859 -13.712 -53.130 1.00 89.31 86 ASN A C 1
ATOM 679 O O . ASN A 1 86 ? 31.765 -14.096 -53.888 1.00 89.31 86 ASN A O 1
ATOM 683 N N . SER A 1 87 ? 31.111 -13.471 -51.836 1.00 87.75 87 SER A N 1
ATOM 684 C CA . SER A 1 87 ? 32.429 -13.677 -51.219 1.00 87.75 87 SER A CA 1
ATOM 685 C C . SER A 1 87 ? 32.337 -13.755 -49.694 1.00 87.75 87 SER A C 1
ATOM 687 O O . SER A 1 87 ? 32.193 -12.735 -49.025 1.00 87.75 87 SER A O 1
ATOM 689 N N . SER A 1 88 ? 32.514 -14.952 -49.128 1.00 81.19 88 SER A N 1
ATOM 690 C CA . SER A 1 88 ? 32.547 -15.167 -47.671 1.00 81.19 88 SER A CA 1
ATOM 691 C C . SER A 1 88 ? 33.729 -14.481 -46.979 1.00 81.19 88 SER A C 1
ATOM 693 O O . SER A 1 88 ? 33.629 -14.110 -45.811 1.00 81.19 88 SER A O 1
ATOM 695 N N . ASN A 1 89 ? 34.835 -14.294 -47.706 1.00 87.94 89 ASN A N 1
ATOM 696 C CA . ASN A 1 89 ? 36.053 -13.660 -47.200 1.00 87.94 89 ASN A CA 1
ATOM 697 C C . ASN A 1 89 ? 35.956 -12.129 -47.208 1.00 87.94 89 ASN A C 1
ATOM 699 O O . ASN A 1 89 ? 36.740 -11.461 -46.546 1.00 87.94 89 ASN A O 1
ATOM 703 N N . SER A 1 90 ? 34.999 -11.566 -47.947 1.00 93.31 90 SER A N 1
ATOM 704 C CA . SER A 1 90 ? 34.750 -10.128 -47.975 1.00 93.31 90 SER A CA 1
ATOM 705 C C . SER A 1 90 ? 33.637 -9.783 -46.995 1.00 93.31 90 SER A C 1
ATOM 707 O O . SER A 1 90 ? 32.592 -10.437 -46.980 1.00 93.31 90 SER A O 1
ATOM 709 N N . THR A 1 91 ? 33.841 -8.754 -46.178 1.00 94.81 91 THR A N 1
ATOM 710 C CA . THR A 1 91 ? 32.888 -8.402 -45.120 1.00 94.81 91 THR A CA 1
ATOM 711 C C . THR A 1 91 ? 32.687 -6.907 -44.996 1.00 94.81 91 THR A C 1
ATOM 713 O O . THR A 1 91 ? 33.632 -6.138 -45.156 1.00 94.81 91 THR A O 1
ATOM 716 N N . MET A 1 92 ? 31.471 -6.521 -44.627 1.00 95.56 92 MET A N 1
ATOM 717 C CA . MET A 1 92 ? 31.165 -5.211 -44.083 1.00 95.56 92 MET A CA 1
ATOM 718 C C . MET A 1 92 ? 30.962 -5.332 -42.575 1.00 95.56 92 MET A C 1
ATOM 720 O O . MET A 1 92 ? 30.206 -6.184 -42.105 1.00 95.56 92 MET A O 1
ATOM 724 N N . GLN A 1 93 ? 31.635 -4.484 -41.814 1.00 96.12 93 GLN A N 1
ATOM 725 C CA . GLN A 1 93 ? 31.466 -4.374 -40.373 1.00 96.12 93 GLN A CA 1
ATOM 726 C C . GLN A 1 93 ? 30.838 -3.022 -40.047 1.00 96.12 93 GLN A C 1
ATOM 728 O O . GLN A 1 93 ? 31.025 -2.054 -40.784 1.00 96.12 93 GLN A O 1
ATOM 733 N N . SER A 1 94 ? 30.082 -2.951 -38.956 1.00 95.88 94 SER A N 1
ATOM 734 C CA . SER A 1 94 ? 29.531 -1.690 -38.462 1.00 95.88 94 SER A CA 1
ATOM 735 C C . SER A 1 94 ? 29.684 -1.578 -36.954 1.00 95.88 94 SER A C 1
ATOM 737 O O . SER A 1 94 ? 29.297 -2.509 -36.247 1.00 95.88 94 SER A O 1
ATOM 739 N N . PHE A 1 95 ? 30.145 -0.429 -36.474 1.00 97.06 95 PHE A N 1
ATOM 740 C CA . PHE A 1 95 ? 30.121 -0.048 -35.063 1.00 97.06 95 PHE A CA 1
ATOM 741 C C . PHE A 1 95 ? 29.104 1.075 -34.867 1.00 97.06 95 PHE A C 1
ATOM 743 O O . PHE A 1 95 ? 29.239 2.145 -35.457 1.00 97.06 95 PHE A O 1
ATOM 750 N N . GLY A 1 96 ? 28.083 0.822 -34.057 1.00 95.19 96 GLY A N 1
ATOM 751 C CA . GLY A 1 96 ? 26.936 1.697 -33.878 1.00 95.19 96 GLY A CA 1
ATOM 752 C C . GLY A 1 96 ? 26.779 2.182 -32.452 1.00 95.19 96 GLY A C 1
ATOM 753 O O . GLY A 1 96 ? 26.848 1.383 -31.523 1.00 95.19 96 GLY A O 1
ATOM 754 N N . ILE A 1 97 ? 26.493 3.470 -32.290 1.00 97.12 97 ILE A N 1
ATOM 755 C CA . ILE A 1 97 ? 25.979 4.045 -31.046 1.00 97.12 97 ILE A CA 1
ATOM 756 C C . ILE A 1 97 ? 24.555 4.513 -31.310 1.00 97.12 97 ILE A C 1
ATOM 758 O O . ILE A 1 97 ? 24.296 5.230 -32.279 1.00 97.12 97 ILE A O 1
ATOM 762 N N . THR A 1 98 ? 23.626 4.117 -30.451 1.00 95.06 98 THR A N 1
ATOM 763 C CA . THR A 1 98 ? 22.216 4.478 -30.578 1.00 95.06 98 THR A CA 1
ATOM 764 C C . THR A 1 98 ? 21.689 5.075 -29.293 1.00 95.06 98 THR A C 1
ATOM 766 O O . THR A 1 98 ? 21.999 4.568 -28.214 1.00 95.06 98 THR A O 1
ATOM 769 N N . ILE A 1 99 ? 20.835 6.087 -29.414 1.00 95.19 99 ILE A N 1
ATOM 770 C CA . ILE A 1 99 ? 20.113 6.679 -28.288 1.00 95.19 99 ILE A CA 1
ATOM 771 C C . ILE A 1 99 ? 18.633 6.712 -28.655 1.00 95.19 99 ILE A C 1
ATOM 773 O O . ILE A 1 99 ? 18.243 7.328 -29.651 1.00 95.19 99 ILE A O 1
ATOM 777 N N . THR A 1 100 ? 17.820 6.036 -27.847 1.00 97.06 100 THR A N 1
ATOM 778 C CA . THR A 1 100 ? 16.418 5.765 -28.171 1.00 97.06 100 THR A CA 1
ATOM 779 C C . THR A 1 100 ? 15.520 6.074 -26.979 1.00 97.06 100 THR A C 1
ATOM 781 O O . THR A 1 100 ? 15.465 5.276 -26.039 1.00 97.06 100 THR A O 1
ATOM 784 N N . PRO A 1 101 ? 14.800 7.208 -26.970 1.00 96.19 101 PRO A N 1
ATOM 785 C CA . PRO A 1 101 ? 13.710 7.393 -26.024 1.00 96.19 101 PRO A CA 1
ATOM 786 C C . PRO A 1 101 ? 12.638 6.327 -26.283 1.00 96.19 101 PRO A C 1
ATOM 788 O O . PRO A 1 101 ? 12.236 6.092 -27.423 1.00 96.19 101 PRO A O 1
ATOM 791 N N . SER A 1 102 ? 12.212 5.648 -25.223 1.00 96.00 102 SER A N 1
ATOM 792 C CA . SER A 1 102 ? 11.266 4.536 -25.287 1.00 96.00 102 SER A CA 1
ATOM 793 C C . SER A 1 102 ? 10.176 4.706 -24.238 1.00 96.00 102 SER A C 1
ATOM 795 O O . SER A 1 102 ? 10.452 5.072 -23.093 1.00 96.00 102 SER A O 1
ATOM 797 N N . LEU A 1 103 ? 8.945 4.401 -24.629 1.00 95.19 103 LEU A N 1
ATOM 798 C CA . LEU A 1 103 ? 7.840 4.195 -23.705 1.00 95.19 103 LEU A CA 1
ATOM 799 C C . LEU A 1 103 ? 7.888 2.762 -23.192 1.00 95.19 103 LEU A C 1
ATOM 801 O O . LEU A 1 103 ? 8.186 1.848 -23.965 1.00 95.19 103 LEU A O 1
ATOM 805 N N . TYR A 1 104 ? 7.569 2.560 -21.919 1.00 92.88 104 TYR A N 1
ATOM 806 C CA . TYR A 1 104 ? 7.496 1.227 -21.333 1.00 92.88 104 TYR A CA 1
ATOM 807 C C . TYR A 1 104 ? 6.255 1.063 -20.454 1.00 92.88 104 TYR A C 1
ATOM 809 O O . TYR A 1 104 ? 5.744 2.023 -19.881 1.00 92.88 104 TYR A O 1
ATOM 817 N N . TYR A 1 105 ? 5.756 -0.168 -20.383 1.00 89.81 105 TYR A N 1
ATOM 818 C CA . TYR A 1 105 ? 4.555 -0.521 -19.633 1.00 89.81 105 TYR A CA 1
ATOM 819 C C . TYR A 1 105 ? 4.721 -1.902 -18.997 1.00 89.81 105 TYR A C 1
ATOM 821 O O . TYR A 1 105 ? 5.103 -2.864 -19.673 1.00 89.81 105 TYR A O 1
ATOM 829 N N . ALA A 1 106 ? 4.454 -1.998 -17.692 1.00 87.88 106 ALA A N 1
ATOM 830 C CA . ALA A 1 106 ? 4.491 -3.261 -16.963 1.00 87.88 106 ALA A CA 1
ATOM 831 C C . ALA A 1 106 ? 3.155 -3.999 -17.090 1.00 87.88 106 ALA A C 1
ATOM 833 O O . ALA A 1 106 ? 2.091 -3.466 -16.788 1.00 87.88 106 ALA A O 1
ATOM 834 N N . LEU A 1 107 ? 3.240 -5.251 -17.519 1.00 84.06 107 LEU A N 1
ATOM 835 C CA . LEU A 1 107 ? 2.149 -6.209 -17.571 1.00 84.06 107 LEU A CA 1
ATOM 836 C C . LEU A 1 107 ? 2.165 -7.113 -16.329 1.00 84.06 107 LEU A C 1
ATOM 838 O O . LEU A 1 107 ? 3.191 -7.223 -15.648 1.00 84.06 107 LEU A O 1
ATOM 842 N N . PRO A 1 108 ? 1.053 -7.820 -16.050 1.00 80.56 108 PRO A N 1
ATOM 843 C CA . PRO A 1 108 ? 1.049 -8.925 -15.096 1.00 80.56 108 PRO A CA 1
ATOM 844 C C . PRO A 1 108 ? 2.154 -9.958 -15.393 1.00 80.56 108 PRO A C 1
ATOM 846 O O . PRO A 1 108 ? 2.644 -10.055 -16.518 1.00 80.56 108 PRO A O 1
ATOM 849 N N . PHE A 1 109 ? 2.511 -10.766 -14.389 1.00 78.69 109 PHE A N 1
ATOM 850 C CA . PHE A 1 109 ? 3.520 -11.837 -14.491 1.00 78.69 109 PHE A CA 1
ATOM 851 C C . PHE A 1 109 ? 4.966 -11.368 -14.734 1.00 78.69 109 PHE A C 1
ATOM 853 O O . PHE A 1 109 ? 5.754 -12.088 -15.339 1.00 78.69 109 PHE A O 1
ATOM 860 N N . ASN A 1 110 ? 5.341 -10.187 -14.234 1.00 82.31 110 ASN A N 1
ATOM 861 C CA . ASN A 1 110 ? 6.710 -9.655 -14.308 1.00 82.31 110 ASN A CA 1
ATOM 862 C C . ASN A 1 110 ? 7.226 -9.483 -15.748 1.00 82.31 110 ASN A C 1
ATOM 864 O O . ASN A 1 110 ? 8.402 -9.721 -16.042 1.00 82.31 110 ASN A O 1
ATOM 868 N N . ILE A 1 111 ? 6.339 -9.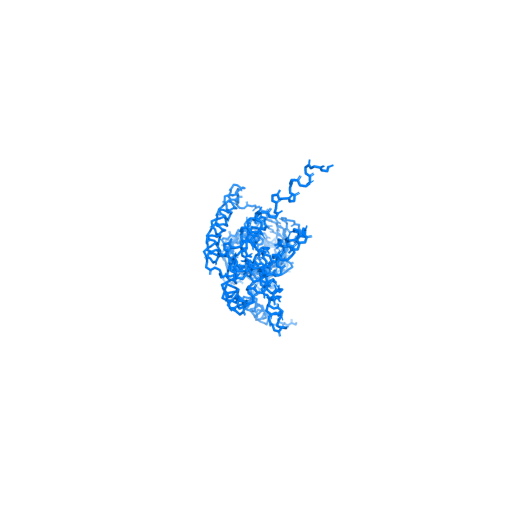071 -16.652 1.00 88.44 111 ILE A N 1
ATOM 869 C CA . ILE A 1 111 ? 6.668 -8.784 -18.047 1.00 88.44 111 ILE A CA 1
ATOM 870 C C . ILE A 1 111 ? 6.588 -7.276 -18.254 1.00 88.44 111 ILE A C 1
ATOM 872 O O . ILE A 1 111 ? 5.584 -6.653 -17.936 1.00 88.44 111 ILE A O 1
ATOM 876 N N . THR A 1 112 ? 7.628 -6.670 -18.813 1.00 91.44 112 THR A N 1
ATOM 877 C CA . THR A 1 112 ? 7.607 -5.265 -19.238 1.00 91.44 112 THR A CA 1
ATOM 878 C C . THR A 1 112 ? 7.737 -5.195 -20.745 1.00 91.44 112 THR A C 1
ATOM 880 O O . THR A 1 112 ? 8.673 -5.754 -21.309 1.00 91.44 112 THR A O 1
ATOM 883 N N . MET A 1 113 ? 6.827 -4.493 -21.407 1.00 94.81 113 MET A N 1
ATOM 884 C CA . MET A 1 113 ? 6.953 -4.193 -22.832 1.00 94.81 113 MET A CA 1
ATOM 885 C C . MET A 1 113 ? 7.471 -2.774 -23.015 1.00 94.81 113 MET A C 1
ATOM 887 O O . MET A 1 113 ? 7.151 -1.891 -22.220 1.00 94.81 113 MET A O 1
ATOM 891 N N . TYR A 1 114 ? 8.249 -2.544 -24.067 1.00 95.25 114 TYR A N 1
ATOM 892 C CA . TYR A 1 114 ? 8.682 -1.203 -24.439 1.00 95.25 114 TYR A CA 1
ATOM 893 C C . TYR A 1 114 ? 8.788 -1.029 -25.948 1.00 95.25 114 TYR A C 1
ATOM 895 O O . TYR A 1 114 ? 9.003 -1.992 -26.686 1.00 95.25 114 TYR A O 1
ATOM 903 N N . ALA A 1 115 ? 8.650 0.215 -26.396 1.00 97.75 115 ALA A N 1
ATOM 904 C CA . ALA A 1 115 ? 8.873 0.605 -27.779 1.00 97.75 115 ALA A CA 1
ATOM 905 C C . ALA A 1 115 ? 9.394 2.041 -27.857 1.00 97.75 115 ALA A C 1
ATOM 907 O O . ALA A 1 115 ? 9.009 2.898 -27.059 1.00 97.75 115 ALA A O 1
ATOM 908 N N . GLY A 1 116 ? 10.263 2.302 -28.825 1.00 96.75 116 GLY A N 1
ATOM 909 C CA . GLY A 1 116 ? 10.923 3.589 -28.980 1.00 96.75 116 GLY A CA 1
ATOM 910 C C . GLY A 1 116 ? 11.337 3.873 -30.415 1.00 96.75 116 GLY A C 1
ATOM 911 O O . GLY A 1 116 ? 11.335 3.003 -31.289 1.00 96.75 116 GLY A O 1
ATOM 912 N N . ALA A 1 117 ? 11.683 5.130 -30.656 1.00 97.31 117 ALA A N 1
ATOM 913 C CA . ALA A 1 117 ? 12.245 5.594 -31.914 1.00 97.31 117 ALA A CA 1
ATOM 914 C C . ALA A 1 117 ? 13.331 6.623 -31.615 1.00 97.31 117 ALA A C 1
ATOM 916 O O . ALA A 1 117 ? 13.201 7.420 -30.686 1.00 97.31 117 ALA A O 1
ATOM 917 N N . GLY A 1 118 ? 14.420 6.586 -32.373 1.00 95.94 118 GLY A N 1
ATOM 918 C CA . GLY A 1 118 ? 15.609 7.354 -32.038 1.00 95.94 118 GLY A CA 1
ATOM 919 C C . GLY A 1 118 ? 16.590 7.494 -33.185 1.00 95.94 118 GLY A C 1
ATOM 920 O O . GLY A 1 118 ? 16.270 7.252 -34.353 1.00 95.94 118 GLY A O 1
ATOM 921 N N . LEU A 1 119 ? 17.800 7.902 -32.820 1.00 94.62 119 LEU A N 1
ATOM 922 C CA . LEU A 1 119 ? 18.887 8.159 -33.753 1.00 94.62 119 LEU A CA 1
ATOM 923 C C . LEU A 1 119 ? 20.026 7.169 -33.523 1.00 94.62 119 LEU A C 1
ATOM 925 O O . LEU A 1 119 ? 20.324 6.772 -32.393 1.00 94.62 119 LEU A O 1
ATOM 929 N N . SER A 1 120 ? 20.689 6.804 -34.615 1.00 95.12 120 SER A N 1
ATOM 930 C CA . SER A 1 120 ? 21.903 5.993 -34.601 1.00 95.12 120 SER A CA 1
ATOM 931 C C . SER A 1 120 ? 23.036 6.696 -35.330 1.00 95.12 120 SER A C 1
ATOM 933 O O . SER A 1 120 ? 22.822 7.255 -36.406 1.00 95.12 120 SER A O 1
ATOM 935 N N . LEU A 1 121 ? 24.243 6.586 -34.791 1.00 97.25 121 LEU A N 1
ATOM 936 C CA . LEU A 1 121 ? 25.493 6.887 -35.477 1.00 97.25 121 LEU A CA 1
ATOM 937 C C . LEU A 1 121 ? 26.208 5.564 -35.751 1.00 97.25 121 LEU A C 1
ATOM 939 O O . LEU A 1 121 ? 26.446 4.801 -34.820 1.00 97.25 121 LEU A O 1
ATOM 943 N N . GLN A 1 122 ? 26.522 5.282 -37.010 1.00 96.31 122 GLN A N 1
ATOM 944 C CA . GLN A 1 122 ? 27.094 4.015 -37.463 1.00 96.31 122 GLN A CA 1
ATOM 945 C C . GLN A 1 122 ? 28.392 4.278 -38.227 1.00 96.31 122 GLN A C 1
ATOM 947 O O . GLN A 1 122 ? 28.399 5.032 -39.199 1.00 96.31 122 GLN A O 1
ATOM 952 N N . TYR A 1 123 ? 29.481 3.641 -37.812 1.00 97.38 123 TYR A N 1
ATOM 953 C CA . TYR A 1 123 ? 30.745 3.607 -38.538 1.00 97.38 123 TYR A CA 1
ATOM 954 C C . TYR A 1 123 ? 30.857 2.284 -39.290 1.00 97.38 123 TYR A C 1
ATOM 956 O O . TYR A 1 123 ? 30.966 1.227 -38.668 1.00 97.38 123 TYR A O 1
ATOM 964 N N . TYR A 1 124 ? 30.802 2.344 -40.617 1.00 96.75 124 TYR A N 1
ATOM 965 C CA . TYR A 1 124 ? 30.905 1.191 -41.502 1.00 96.75 124 TYR A CA 1
ATOM 966 C C . TYR A 1 124 ? 32.328 1.042 -42.028 1.00 96.75 124 TYR A C 1
ATOM 968 O O . TYR A 1 124 ? 32.942 2.026 -42.437 1.00 96.75 124 TYR A O 1
ATOM 976 N N . THR A 1 125 ? 32.818 -0.193 -42.089 1.00 96.44 125 THR A N 1
ATOM 977 C CA . THR A 1 125 ? 34.043 -0.558 -42.808 1.00 96.44 125 THR A CA 1
ATOM 978 C C . THR A 1 125 ? 33.738 -1.687 -43.780 1.00 96.44 125 THR A C 1
ATOM 980 O O . THR A 1 125 ? 33.088 -2.673 -43.428 1.00 96.44 125 THR A O 1
ATOM 983 N N . LEU A 1 126 ? 34.186 -1.548 -45.021 1.00 94.69 126 LEU A N 1
ATOM 984 C CA . LEU A 1 126 ? 34.061 -2.550 -46.068 1.00 94.69 126 LEU A CA 1
ATOM 985 C C . LEU A 1 126 ? 35.451 -3.092 -46.391 1.00 94.69 126 LEU A C 1
ATOM 987 O O . LEU A 1 126 ? 36.357 -2.331 -46.710 1.00 94.69 126 LEU A O 1
ATOM 991 N N . SER A 1 127 ? 35.601 -4.413 -46.352 1.00 92.88 127 SER A N 1
ATOM 992 C CA . SER A 1 127 ? 36.803 -5.109 -46.808 1.00 92.88 127 SER A CA 1
ATOM 993 C C . SER A 1 127 ? 36.430 -6.086 -47.920 1.00 92.88 127 SER A C 1
ATOM 995 O O . SER A 1 127 ? 35.836 -7.144 -47.680 1.00 92.88 127 SER A O 1
ATOM 997 N N . ALA A 1 128 ? 36.758 -5.721 -49.158 1.00 89.56 128 ALA A N 1
ATOM 998 C CA . ALA A 1 128 ? 36.498 -6.502 -50.360 1.00 89.56 128 ALA A CA 1
ATOM 999 C C . ALA A 1 128 ? 37.797 -7.130 -50.888 1.00 89.56 128 ALA A C 1
ATOM 1001 O O . ALA A 1 128 ? 38.395 -6.672 -51.855 1.00 89.56 128 ALA A O 1
ATOM 1002 N N . ILE A 1 129 ? 38.208 -8.228 -50.245 1.00 83.88 129 ILE A N 1
ATOM 1003 C CA . ILE A 1 129 ? 39.479 -8.934 -50.504 1.00 83.88 129 ILE A CA 1
ATOM 1004 C C . ILE A 1 129 ? 39.701 -9.301 -51.983 1.00 83.88 129 ILE A C 1
ATOM 1006 O O . ILE A 1 129 ? 40.819 -9.203 -52.470 1.00 83.88 129 ILE A O 1
ATOM 1010 N N . LYS A 1 130 ? 38.657 -9.700 -52.727 1.00 80.00 130 LYS A N 1
ATOM 1011 C CA . LYS A 1 130 ? 38.803 -10.087 -54.148 1.00 80.00 130 LYS A CA 1
ATOM 1012 C C . LYS A 1 130 ? 39.224 -8.928 -55.058 1.00 80.00 130 LYS A C 1
ATOM 1014 O O . LYS A 1 130 ? 39.781 -9.178 -56.119 1.00 80.00 130 LYS A O 1
ATOM 1019 N N . THR A 1 131 ? 38.911 -7.696 -54.672 1.00 83.12 131 THR A N 1
ATOM 1020 C CA . THR A 1 131 ? 39.179 -6.484 -55.458 1.00 83.12 131 THR A CA 1
ATOM 1021 C C . THR A 1 131 ? 40.209 -5.581 -54.789 1.00 83.12 131 THR A C 1
ATOM 1023 O O . THR A 1 131 ? 40.379 -4.454 -55.237 1.00 83.12 131 THR A O 1
ATOM 1026 N N . ASP A 1 132 ? 40.829 -6.045 -53.698 1.00 86.25 132 ASP A N 1
ATOM 1027 C CA . ASP A 1 132 ? 41.733 -5.268 -52.841 1.00 86.25 132 ASP A CA 1
ATOM 1028 C C . ASP A 1 132 ? 41.177 -3.882 -52.460 1.00 86.25 132 ASP A C 1
ATOM 1030 O O . ASP A 1 132 ? 41.887 -2.883 -52.388 1.00 86.25 132 ASP A O 1
ATOM 1034 N N . ALA A 1 133 ? 39.856 -3.808 -52.261 1.00 87.81 133 ALA A N 1
ATOM 1035 C CA . ALA A 1 133 ? 39.180 -2.559 -51.940 1.00 87.81 133 ALA A CA 1
ATOM 1036 C C . ALA A 1 133 ? 38.861 -2.499 -50.445 1.00 87.81 133 ALA A C 1
ATOM 1038 O O . ALA A 1 133 ? 38.266 -3.422 -49.876 1.00 87.81 133 ALA A O 1
ATOM 1039 N N . TYR A 1 134 ? 39.237 -1.383 -49.828 1.00 91.62 134 TYR A N 1
ATOM 1040 C CA . TYR A 1 134 ? 38.922 -1.048 -48.449 1.00 91.62 134 TYR A CA 1
ATOM 1041 C C . TYR A 1 134 ? 38.311 0.348 -48.404 1.00 91.62 134 TYR A C 1
ATOM 1043 O O . TYR A 1 134 ? 38.872 1.283 -48.971 1.00 91.62 134 TYR A O 1
ATOM 1051 N N . ASP A 1 135 ? 37.171 0.481 -47.737 1.00 94.62 135 ASP A N 1
ATOM 1052 C CA . ASP A 1 135 ? 36.487 1.763 -47.589 1.00 94.62 135 ASP A CA 1
ATOM 1053 C C . ASP A 1 135 ? 35.849 1.868 -46.203 1.00 94.62 135 ASP A C 1
ATOM 1055 O O . ASP A 1 135 ? 35.520 0.856 -45.571 1.00 94.62 135 ASP A O 1
ATOM 1059 N N . SER A 1 136 ? 35.669 3.090 -45.716 1.00 95.62 136 SER A N 1
ATOM 1060 C CA . SER A 1 136 ? 34.964 3.340 -44.469 1.00 95.62 136 SER A CA 1
ATOM 1061 C C . SER A 1 136 ? 34.161 4.629 -44.507 1.00 95.62 136 SER A C 1
ATOM 1063 O O . SER A 1 136 ? 34.493 5.606 -45.175 1.00 95.62 136 SER A O 1
ATOM 1065 N N . THR A 1 137 ? 33.048 4.639 -43.781 1.00 97.00 137 THR A N 1
ATOM 1066 C CA . THR A 1 137 ? 32.172 5.806 -43.745 1.00 97.00 137 THR A CA 1
ATOM 1067 C C . THR A 1 137 ? 31.384 5.867 -42.447 1.00 97.00 137 THR A C 1
ATOM 1069 O O . THR A 1 137 ? 30.975 4.844 -41.900 1.00 97.00 137 THR A O 1
ATOM 1072 N N . THR A 1 138 ? 31.138 7.081 -41.966 1.00 97.25 138 THR A N 1
ATOM 1073 C CA . THR A 1 138 ? 30.265 7.333 -40.819 1.00 97.25 138 THR A CA 1
ATOM 1074 C C . THR A 1 138 ? 28.929 7.843 -41.321 1.00 97.25 138 THR A C 1
ATOM 1076 O O . THR A 1 138 ? 28.877 8.821 -42.068 1.00 97.25 138 THR A O 1
ATOM 1079 N N . LYS A 1 139 ? 27.843 7.201 -40.898 1.00 96.88 139 LYS A N 1
ATOM 1080 C CA . LYS A 1 139 ? 26.479 7.563 -41.278 1.00 96.88 139 LYS A CA 1
ATOM 1081 C C . LYS A 1 139 ? 25.616 7.753 -40.048 1.00 96.88 139 LYS A C 1
ATOM 1083 O O . LYS A 1 139 ? 25.717 7.011 -39.074 1.00 96.88 139 LYS A O 1
ATOM 1088 N N . THR A 1 140 ? 24.736 8.736 -40.118 1.00 96.50 140 THR A N 1
ATOM 1089 C CA . THR A 1 140 ? 23.618 8.865 -39.193 1.00 96.50 140 THR A CA 1
ATOM 1090 C C . THR A 1 140 ? 22.405 8.142 -39.763 1.00 96.50 140 THR A C 1
ATOM 1092 O O . THR A 1 140 ? 22.286 7.926 -40.972 1.00 96.50 140 THR A O 1
ATOM 1095 N N . GLY A 1 141 ? 21.512 7.721 -38.880 1.00 95.00 141 GLY A N 1
ATOM 1096 C CA . GLY A 1 141 ? 20.305 7.011 -39.264 1.00 95.00 141 GLY A CA 1
ATOM 1097 C C . GLY A 1 141 ? 19.211 7.134 -38.231 1.00 95.00 141 GLY A C 1
ATOM 1098 O O . GLY A 1 141 ? 19.437 7.576 -37.102 1.00 95.00 141 GLY A O 1
ATOM 1099 N N . PHE A 1 142 ? 18.034 6.700 -38.648 1.00 96.75 142 PHE A N 1
ATOM 1100 C CA . PHE A 1 142 ? 16.876 6.555 -37.787 1.00 96.75 142 PHE A CA 1
ATOM 1101 C C . PHE A 1 142 ? 16.732 5.103 -37.374 1.00 96.75 142 PHE A C 1
ATOM 1103 O O . PHE A 1 142 ? 17.079 4.187 -38.128 1.00 96.75 142 PHE A O 1
ATOM 1110 N N . LEU A 1 143 ? 16.188 4.898 -36.183 1.00 96.56 143 LEU A N 1
ATOM 1111 C CA . LEU A 1 143 ? 15.861 3.568 -35.710 1.00 96.56 143 LEU A CA 1
ATOM 1112 C C . LEU A 1 143 ? 14.522 3.548 -34.988 1.00 96.56 143 LEU A C 1
ATOM 1114 O O . LEU A 1 143 ? 14.082 4.556 -34.432 1.00 96.56 143 LEU A O 1
ATOM 1118 N N . MET A 1 144 ? 13.916 2.371 -34.964 1.00 97.56 144 MET A N 1
ATOM 1119 C CA . MET A 1 144 ? 12.792 2.042 -34.099 1.00 97.56 144 MET A CA 1
ATOM 1120 C C . MET A 1 144 ? 13.090 0.727 -33.397 1.00 97.56 144 MET A C 1
ATOM 1122 O O . MET A 1 144 ? 13.665 -0.176 -34.003 1.00 97.56 144 MET A O 1
ATOM 1126 N N . ASN A 1 145 ? 12.694 0.595 -32.140 1.00 97.06 145 ASN A N 1
ATOM 1127 C CA . ASN A 1 145 ? 12.836 -0.647 -31.399 1.00 97.06 145 ASN A CA 1
ATOM 1128 C C . ASN A 1 145 ? 11.539 -1.008 -30.677 1.00 97.06 145 ASN A C 1
ATOM 1130 O O . ASN A 1 145 ? 10.744 -0.147 -30.302 1.00 97.06 145 ASN A O 1
ATOM 1134 N N . ALA A 1 146 ? 11.341 -2.303 -30.477 1.00 98.12 146 ALA A N 1
ATOM 1135 C CA . ALA A 1 146 ? 10.315 -2.838 -29.602 1.00 98.12 146 ALA A CA 1
ATOM 1136 C C . ALA A 1 146 ? 10.862 -4.077 -28.900 1.00 98.12 146 ALA A C 1
ATOM 1138 O O . ALA A 1 146 ? 11.529 -4.907 -29.524 1.00 98.12 146 ALA A O 1
ATOM 1139 N N . GLY A 1 147 ? 10.574 -4.216 -27.613 1.00 97.19 147 GLY A N 1
ATOM 1140 C CA . GLY A 1 147 ? 11.069 -5.336 -26.834 1.00 97.19 147 GLY A CA 1
ATOM 1141 C C . GLY A 1 147 ? 10.178 -5.721 -25.668 1.00 97.19 147 GLY A C 1
ATOM 1142 O O . GLY A 1 147 ? 9.263 -5.000 -25.267 1.00 97.19 147 GLY A O 1
ATOM 1143 N N . ILE A 1 148 ? 10.468 -6.905 -25.145 1.00 96.38 148 ILE A N 1
ATOM 1144 C CA . ILE A 1 148 ? 9.816 -7.503 -23.987 1.00 96.38 148 ILE A CA 1
ATOM 1145 C C . ILE A 1 148 ? 10.919 -7.898 -23.010 1.00 96.38 148 ILE A C 1
ATOM 1147 O O . ILE A 1 148 ? 11.877 -8.570 -23.391 1.00 96.38 148 ILE A O 1
ATOM 1151 N N . ALA A 1 149 ? 10.796 -7.460 -21.765 1.00 94.88 149 ALA A N 1
ATOM 1152 C CA . ALA A 1 149 ? 11.725 -7.714 -20.678 1.00 94.88 149 ALA A CA 1
ATOM 1153 C C . ALA A 1 149 ? 11.036 -8.517 -19.573 1.00 94.88 149 ALA A C 1
ATOM 1155 O O . ALA A 1 149 ? 9.871 -8.277 -19.260 1.00 94.88 149 ALA A O 1
ATOM 1156 N N . THR A 1 150 ? 11.765 -9.437 -18.955 1.00 93.56 150 THR A N 1
ATOM 1157 C CA . THR A 1 150 ? 11.320 -10.173 -17.770 1.00 93.56 150 THR A CA 1
ATOM 1158 C C . THR A 1 150 ? 12.468 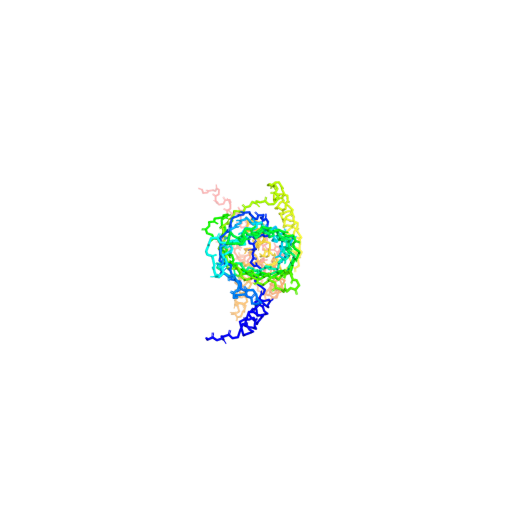-10.341 -16.782 1.00 93.56 150 THR A C 1
ATOM 1160 O O . THR A 1 150 ? 13.640 -10.275 -17.163 1.00 93.56 150 THR A O 1
ATOM 1163 N N . THR A 1 151 ? 12.148 -10.526 -15.505 1.00 89.31 151 THR A N 1
ATOM 1164 C CA . THR A 1 151 ? 13.132 -10.792 -14.455 1.00 89.31 151 THR A CA 1
ATOM 1165 C C . THR A 1 151 ? 13.481 -12.278 -14.426 1.00 89.31 151 THR A C 1
ATOM 1167 O O . THR A 1 151 ? 12.612 -13.136 -14.301 1.00 89.31 151 THR A O 1
ATOM 1170 N N . LEU A 1 152 ? 14.772 -12.593 -14.538 1.00 84.69 152 LEU A N 1
ATOM 1171 C CA . LEU A 1 152 ? 15.286 -13.950 -14.334 1.00 84.69 152 LEU A CA 1
ATOM 1172 C C . LEU A 1 152 ? 15.632 -14.185 -12.854 1.00 84.69 152 LEU A C 1
ATOM 1174 O O . LEU A 1 152 ? 15.353 -15.245 -12.305 1.00 84.69 152 LEU A O 1
ATOM 1178 N N . PHE A 1 153 ? 16.208 -13.162 -12.215 1.00 84.25 153 PHE A N 1
ATOM 1179 C CA . PHE A 1 153 ? 16.535 -13.094 -10.788 1.00 84.25 153 PHE A CA 1
ATOM 1180 C C . PHE A 1 153 ? 16.225 -11.681 -10.268 1.00 84.25 153 PHE A C 1
ATOM 1182 O O . PHE A 1 153 ? 15.928 -10.790 -11.062 1.00 84.25 153 PHE A O 1
ATOM 1189 N N . GLU A 1 154 ? 16.348 -11.453 -8.956 1.00 77.81 154 GLU A N 1
ATOM 1190 C CA . GLU A 1 154 ? 15.938 -10.220 -8.253 1.00 77.81 154 GLU A CA 1
ATOM 1191 C C . GLU A 1 154 ? 16.477 -8.907 -8.864 1.00 77.81 154 GLU A C 1
ATOM 1193 O O . GLU A 1 154 ? 15.866 -7.856 -8.707 1.00 77.81 154 GLU A O 1
ATOM 1198 N N . ARG A 1 155 ? 17.592 -8.956 -9.608 1.00 86.06 155 ARG A N 1
ATOM 1199 C CA . ARG A 1 155 ? 18.184 -7.798 -10.308 1.00 86.06 155 ARG A CA 1
ATOM 1200 C C . ARG A 1 155 ? 18.624 -8.092 -11.738 1.00 86.06 155 ARG A C 1
ATOM 1202 O O . ARG A 1 155 ? 19.319 -7.277 -12.341 1.00 86.06 155 ARG A O 1
ATOM 1209 N N . THR A 1 156 ? 18.270 -9.251 -12.282 1.00 91.50 156 THR A N 1
ATOM 1210 C CA . THR A 1 156 ? 18.726 -9.679 -13.608 1.00 91.50 156 THR A CA 1
ATOM 1211 C C . THR A 1 156 ? 17.558 -9.709 -14.571 1.00 91.50 156 THR A C 1
ATOM 1213 O O . THR A 1 156 ? 16.577 -10.413 -14.338 1.00 91.50 156 THR A O 1
ATOM 1216 N N . LEU A 1 157 ? 17.687 -8.975 -15.670 1.00 93.19 157 LEU A N 1
ATOM 1217 C CA . LEU A 1 157 ? 16.697 -8.914 -16.732 1.00 93.19 157 LEU A CA 1
ATOM 1218 C C . LEU A 1 157 ? 17.124 -9.761 -17.922 1.00 93.19 157 LEU A C 1
ATOM 1220 O O . LEU A 1 157 ? 18.270 -9.683 -18.368 1.00 93.19 157 LEU A O 1
ATOM 1224 N N . LEU A 1 158 ? 16.167 -10.506 -18.462 1.00 96.75 158 LEU A N 1
ATOM 1225 C CA . LEU A 1 158 ? 16.240 -11.127 -19.774 1.00 96.75 158 LEU A CA 1
ATOM 1226 C C . LEU A 1 158 ? 15.313 -10.363 -20.720 1.00 96.75 158 LEU A C 1
ATOM 1228 O O . LEU A 1 158 ? 14.154 -10.108 -20.393 1.00 96.75 158 LEU A O 1
ATOM 1232 N N . ILE A 1 159 ? 15.827 -9.972 -21.881 1.00 96.88 159 ILE A N 1
ATOM 1233 C CA . ILE A 1 159 ? 15.119 -9.095 -22.815 1.00 96.88 159 ILE A CA 1
ATOM 1234 C C . ILE A 1 159 ? 15.176 -9.697 -24.214 1.00 96.88 159 ILE A C 1
ATOM 1236 O O . ILE A 1 159 ? 16.252 -10.062 -24.679 1.00 96.88 159 ILE A O 1
ATOM 1240 N N . ALA A 1 160 ? 14.042 -9.742 -24.903 1.00 98.25 160 ALA A N 1
ATOM 1241 C CA . ALA A 1 160 ? 13.978 -9.964 -26.342 1.00 98.25 160 ALA A CA 1
ATOM 1242 C C . ALA A 1 160 ? 13.632 -8.639 -27.032 1.00 98.25 160 ALA A C 1
ATOM 1244 O O . ALA A 1 160 ? 12.667 -7.981 -26.643 1.00 98.25 160 ALA A O 1
ATOM 1245 N N . GLU A 1 161 ? 14.406 -8.229 -28.036 1.00 98.00 161 GLU A N 1
ATOM 1246 C CA . GLU A 1 161 ? 14.200 -6.964 -28.756 1.00 98.00 161 GLU A CA 1
ATOM 1247 C C . GLU A 1 161 ? 14.276 -7.163 -30.272 1.00 98.00 161 GLU A C 1
ATOM 1249 O O . GLU A 1 161 ? 15.147 -7.872 -30.780 1.00 98.00 161 GLU A O 1
ATOM 1254 N N . CYS A 1 162 ? 13.381 -6.486 -30.988 1.00 98.12 162 CYS A N 1
ATOM 1255 C CA . CYS A 1 162 ? 13.466 -6.243 -32.419 1.00 98.12 162 CYS A CA 1
ATOM 1256 C C . CYS A 1 162 ? 13.817 -4.768 -32.646 1.00 98.12 162 CYS A C 1
ATOM 1258 O O . CYS A 1 162 ? 13.111 -3.880 -32.163 1.00 98.12 162 CYS A O 1
ATOM 1260 N N . MET A 1 163 ? 14.893 -4.508 -33.382 1.00 96.56 163 MET A N 1
ATOM 1261 C CA . MET A 1 163 ? 15.339 -3.165 -33.741 1.00 96.56 163 MET A CA 1
ATOM 1262 C C . MET A 1 163 ? 15.412 -3.027 -35.257 1.00 96.56 163 MET A C 1
ATOM 1264 O O . MET A 1 163 ? 15.997 -3.863 -35.936 1.00 96.56 163 MET A O 1
ATOM 1268 N N . TYR A 1 164 ? 14.835 -1.965 -35.796 1.00 97.06 164 TYR A N 1
ATOM 1269 C CA . TYR A 1 164 ? 14.880 -1.635 -37.211 1.00 97.06 164 TYR A CA 1
ATOM 1270 C C . TYR A 1 164 ? 15.695 -0.360 -37.414 1.00 97.06 164 TYR A C 1
ATOM 1272 O O . TYR A 1 164 ? 15.420 0.646 -36.765 1.00 97.06 164 TYR A O 1
ATOM 1280 N N . HIS A 1 165 ? 16.675 -0.396 -38.316 1.00 95.62 165 HIS A N 1
ATOM 1281 C CA . HIS A 1 165 ? 17.522 0.741 -38.667 1.00 95.62 165 HIS A CA 1
ATOM 1282 C C . HIS A 1 165 ? 17.363 1.122 -40.132 1.00 95.62 165 HIS A C 1
ATOM 1284 O O . HIS A 1 165 ? 17.293 0.256 -41.007 1.00 95.62 165 HIS A O 1
ATOM 1290 N N . ILE A 1 166 ? 17.416 2.426 -40.396 1.00 96.50 166 ILE A N 1
ATOM 1291 C CA . ILE A 1 166 ? 17.570 2.989 -41.735 1.00 96.50 166 ILE A CA 1
ATOM 1292 C C . ILE A 1 166 ? 18.727 3.987 -41.711 1.00 96.50 166 ILE A C 1
ATOM 1294 O O . ILE A 1 166 ? 18.673 4.996 -41.004 1.00 96.50 166 ILE A O 1
ATOM 1298 N N . THR A 1 167 ? 19.744 3.737 -42.529 1.00 96.06 167 THR A N 1
ATOM 1299 C CA . THR A 1 167 ? 20.859 4.658 -42.797 1.00 96.06 167 THR A CA 1
ATOM 1300 C C . THR A 1 167 ? 21.007 4.877 -44.301 1.00 96.06 167 THR A C 1
ATOM 1302 O O . THR A 1 167 ? 20.558 4.060 -45.104 1.00 96.06 167 THR A O 1
ATOM 1305 N N . GLU A 1 168 ? 21.615 5.986 -44.719 1.00 94.88 168 GLU A N 1
ATOM 1306 C CA . GLU A 1 168 ? 21.980 6.191 -46.126 1.00 94.88 168 GLU A CA 1
ATOM 1307 C C . GLU A 1 168 ? 23.401 5.678 -46.382 1.00 94.88 168 GLU A C 1
ATOM 1309 O O . GLU A 1 168 ? 24.360 6.128 -45.755 1.00 94.88 168 GLU A O 1
ATOM 1314 N N . LEU A 1 169 ? 23.553 4.771 -47.343 1.00 93.25 169 LEU A N 1
ATOM 1315 C CA . LEU A 1 169 ? 24.832 4.262 -47.825 1.00 93.25 169 LEU A CA 1
ATOM 1316 C C . LEU A 1 169 ? 24.862 4.434 -49.348 1.00 93.25 169 LEU A C 1
ATOM 1318 O O . LEU A 1 169 ? 23.944 3.999 -50.031 1.00 93.25 169 LEU A O 1
ATOM 1322 N N . SER A 1 170 ? 25.868 5.134 -49.878 1.00 90.50 170 SER A N 1
ATOM 1323 C CA . SER A 1 170 ? 26.026 5.400 -51.322 1.00 90.50 170 SER A CA 1
ATOM 1324 C C . SER A 1 170 ? 24.735 5.845 -52.041 1.00 90.50 170 SER A C 1
ATOM 1326 O O . SER A 1 170 ? 24.374 5.293 -53.080 1.00 90.50 170 SER A O 1
ATOM 1328 N N . HIS A 1 171 ? 24.019 6.830 -51.480 1.00 92.06 171 HIS A N 1
ATOM 1329 C CA . HIS A 1 171 ? 22.758 7.379 -52.015 1.00 92.06 171 HIS A CA 1
ATOM 1330 C C . HIS A 1 171 ? 21.573 6.404 -52.070 1.00 92.06 171 HIS A C 1
ATOM 1332 O O . HIS A 1 171 ? 20.572 6.657 -52.750 1.00 92.06 171 HIS A O 1
ATOM 1338 N N . LYS A 1 172 ? 21.662 5.277 -51.360 1.00 96.12 172 LYS A N 1
ATOM 1339 C CA . LYS A 1 172 ? 20.586 4.298 -51.196 1.00 96.12 172 LYS A CA 1
ATOM 1340 C C . LYS A 1 172 ? 20.373 4.011 -49.714 1.00 96.12 172 LYS A C 1
ATOM 1342 O O . LYS A 1 172 ? 21.281 4.139 -48.900 1.00 96.12 172 LYS A O 1
ATOM 1347 N N . TYR A 1 173 ? 19.161 3.606 -49.349 1.00 95.69 173 TYR A N 1
ATOM 1348 C CA . TYR A 1 173 ? 18.882 3.229 -47.969 1.00 95.69 173 TYR A CA 1
ATOM 1349 C C . TYR A 1 173 ? 19.431 1.837 -47.668 1.00 95.69 173 TYR A C 1
ATOM 1351 O O . TYR A 1 173 ? 19.079 0.855 -48.326 1.00 95.69 173 TYR A O 1
ATOM 1359 N N . PHE A 1 174 ? 20.269 1.766 -46.643 1.00 96.12 174 PHE A N 1
ATOM 1360 C CA . PHE A 1 174 ? 20.694 0.538 -46.004 1.00 96.12 174 PHE A CA 1
ATOM 1361 C C . PHE A 1 174 ? 19.765 0.266 -44.817 1.00 96.12 174 PHE A C 1
ATOM 1363 O O . PHE A 1 174 ? 19.708 1.040 -43.861 1.00 96.12 174 PHE A O 1
ATOM 1370 N N . GLN A 1 175 ? 18.981 -0.807 -44.925 1.00 96.75 175 GLN A N 1
ATOM 1371 C CA . GLN A 1 175 ? 17.930 -1.143 -43.969 1.00 96.75 175 GLN A CA 1
ATOM 1372 C C . GLN A 1 175 ? 18.267 -2.456 -43.274 1.00 96.75 175 GLN A C 1
ATOM 1374 O O . GLN A 1 175 ? 18.451 -3.480 -43.941 1.00 96.75 175 GLN A O 1
ATOM 1379 N N . THR A 1 176 ? 18.305 -2.452 -41.944 1.00 96.25 176 THR A N 1
ATOM 1380 C CA . THR A 1 176 ? 18.561 -3.665 -41.158 1.00 96.25 176 THR A CA 1
ATOM 1381 C C . THR A 1 176 ? 17.490 -3.890 -40.106 1.00 96.25 176 THR A C 1
ATOM 1383 O O . THR A 1 176 ? 17.018 -2.953 -39.470 1.00 96.25 176 THR A O 1
ATOM 1386 N N . THR A 1 177 ? 17.102 -5.150 -39.918 1.00 97.31 177 THR A N 1
ATOM 1387 C CA . THR A 1 177 ? 16.262 -5.592 -38.798 1.00 97.31 177 THR A CA 1
ATOM 1388 C C . THR A 1 177 ? 17.083 -6.524 -37.921 1.00 97.31 177 THR A C 1
ATOM 1390 O O . THR A 1 177 ? 17.553 -7.556 -38.392 1.00 97.31 177 THR A O 1
ATOM 1393 N N . VAL A 1 178 ? 17.278 -6.169 -36.659 1.00 96.88 178 VAL A N 1
ATOM 1394 C CA . VAL A 1 178 ? 18.073 -6.920 -35.690 1.00 96.88 178 VAL A CA 1
ATOM 1395 C C . VAL A 1 178 ? 17.146 -7.539 -34.657 1.00 96.88 178 VAL A C 1
ATOM 1397 O O . VAL A 1 178 ? 16.423 -6.829 -33.964 1.00 96.88 178 VAL A O 1
ATOM 1400 N N . PHE A 1 179 ? 17.201 -8.860 -34.526 1.00 98.00 179 PHE A N 1
ATOM 1401 C CA . PHE A 1 179 ? 16.556 -9.589 -33.437 1.00 98.00 179 PHE A CA 1
ATOM 1402 C C . PHE A 1 179 ? 17.619 -9.936 -32.403 1.00 98.00 179 PHE A C 1
ATOM 1404 O O . PHE A 1 179 ? 18.601 -10.597 -32.746 1.00 98.00 179 PHE A O 1
ATOM 1411 N N . SER A 1 180 ? 17.453 -9.488 -31.162 1.00 97.69 180 SER A N 1
ATOM 1412 C CA . SER A 1 180 ? 18.449 -9.679 -30.107 1.00 97.69 180 SER A CA 1
ATOM 1413 C C . SER A 1 180 ? 17.854 -10.243 -28.824 1.00 97.69 180 SER A C 1
ATOM 1415 O O . SER A 1 180 ? 16.704 -9.970 -28.473 1.00 97.69 180 SER A O 1
ATOM 1417 N N . ILE A 1 181 ? 18.678 -11.018 -28.124 1.00 98.38 181 ILE A N 1
ATOM 1418 C CA . ILE A 1 181 ? 18.481 -11.389 -26.729 1.00 98.38 181 ILE A CA 1
ATOM 1419 C C . ILE A 1 181 ? 19.494 -10.603 -25.902 1.00 98.38 181 ILE A C 1
ATOM 1421 O O . ILE A 1 181 ? 20.678 -10.538 -26.250 1.00 98.38 181 ILE A O 1
ATOM 1425 N N . LYS A 1 182 ? 19.029 -9.999 -24.811 1.00 97.81 182 LYS A N 1
ATOM 1426 C CA . LYS A 1 182 ? 19.850 -9.204 -23.902 1.00 97.81 182 LYS A CA 1
ATOM 1427 C C . LYS A 1 182 ? 19.757 -9.729 -22.482 1.00 97.81 182 LYS A C 1
ATOM 1429 O O . LYS A 1 182 ? 18.686 -10.137 -22.037 1.00 97.81 182 LYS A O 1
ATOM 1434 N N . ALA A 1 183 ? 20.876 -9.661 -21.776 1.00 97.50 183 ALA A N 1
ATOM 1435 C CA . ALA A 1 183 ? 20.963 -9.935 -20.352 1.00 97.50 183 ALA A CA 1
ATOM 1436 C C . ALA A 1 183 ? 21.494 -8.683 -19.651 1.00 97.50 183 ALA A C 1
ATOM 1438 O O . ALA A 1 183 ? 22.557 -8.176 -20.016 1.00 97.50 183 ALA A O 1
ATOM 1439 N N . GLY A 1 184 ? 20.749 -8.163 -18.678 1.00 96.31 184 GLY A N 1
ATOM 1440 C CA . GLY A 1 184 ? 21.097 -6.934 -17.963 1.00 96.31 184 GLY A CA 1
ATOM 1441 C C . GLY A 1 184 ? 21.030 -7.085 -16.454 1.00 96.31 184 GLY A C 1
ATOM 1442 O O . GLY A 1 184 ? 20.280 -7.914 -15.945 1.00 96.31 184 GLY A O 1
ATOM 1443 N N . TYR A 1 185 ? 21.801 -6.265 -15.747 1.00 94.25 185 TYR A N 1
ATOM 1444 C CA . TYR A 1 185 ? 21.772 -6.159 -14.292 1.00 94.25 185 TYR A CA 1
ATOM 1445 C C . TYR A 1 185 ? 21.297 -4.770 -13.856 1.00 94.25 185 TYR A C 1
ATOM 1447 O O . TYR A 1 185 ? 21.659 -3.764 -14.473 1.00 94.25 185 TYR A O 1
ATOM 1455 N N . GLN A 1 186 ? 20.487 -4.727 -12.799 1.00 92.62 186 GLN A N 1
ATOM 1456 C CA . GLN A 1 186 ? 19.843 -3.523 -12.282 1.00 92.62 186 GLN A CA 1
ATOM 1457 C C . GLN A 1 186 ? 20.594 -2.910 -11.090 1.00 92.62 186 GLN A C 1
ATOM 1459 O O . GLN A 1 186 ? 20.781 -3.537 -10.039 1.00 92.62 186 GLN A O 1
ATOM 1464 N N . PHE A 1 187 ? 20.962 -1.639 -11.237 1.00 86.12 187 PHE A N 1
ATOM 1465 C CA . PHE A 1 187 ? 21.618 -0.812 -10.228 1.00 86.12 187 PHE A CA 1
ATOM 1466 C C . PHE A 1 187 ? 20.661 0.274 -9.735 1.00 86.12 187 PHE A C 1
ATOM 1468 O O . PHE A 1 187 ? 20.058 0.973 -10.546 1.00 86.12 187 PHE A O 1
ATOM 1475 N N . ALA A 1 188 ? 20.548 0.439 -8.416 1.00 82.44 188 ALA A N 1
ATOM 1476 C CA . ALA A 1 188 ? 19.688 1.463 -7.827 1.00 82.44 188 ALA A CA 1
ATOM 1477 C C . ALA A 1 188 ? 20.188 2.872 -8.186 1.00 82.44 188 ALA A C 1
ATOM 1479 O O . ALA A 1 188 ? 21.387 3.148 -8.104 1.00 82.44 188 ALA A O 1
ATOM 1480 N N . LEU A 1 189 ? 19.266 3.756 -8.573 1.00 71.94 189 LEU A N 1
ATOM 1481 C CA . LEU A 1 189 ? 19.581 5.102 -9.068 1.00 71.94 189 LEU A CA 1
ATOM 1482 C C . LEU A 1 189 ? 19.894 6.104 -7.938 1.00 71.94 189 LEU A C 1
ATOM 1484 O O . LEU A 1 189 ? 20.622 7.074 -8.144 1.00 71.94 189 LEU A O 1
ATOM 1488 N N . HIS A 1 190 ? 19.373 5.852 -6.734 1.00 71.00 190 HIS A N 1
ATOM 1489 C CA . HIS A 1 190 ? 19.534 6.705 -5.555 1.00 71.00 190 HIS A CA 1
ATOM 1490 C C . HIS A 1 190 ? 20.226 5.979 -4.402 1.00 71.00 190 HIS A C 1
ATOM 1492 O O . HIS A 1 190 ? 20.176 4.753 -4.289 1.00 71.00 190 HIS A O 1
ATOM 1498 N N . LYS A 1 191 ? 20.866 6.760 -3.523 1.00 71.81 191 LYS A N 1
ATOM 1499 C CA . LYS A 1 191 ? 21.460 6.240 -2.291 1.00 71.81 191 LYS A CA 1
ATOM 1500 C C . LYS A 1 191 ? 20.369 5.810 -1.293 1.00 71.81 191 LYS A C 1
ATOM 1502 O O . LYS A 1 191 ? 19.269 6.365 -1.342 1.00 71.81 191 LYS A O 1
ATOM 1507 N N . PRO A 1 192 ? 20.661 4.881 -0.364 1.00 67.88 192 PRO A N 1
ATOM 1508 C CA . PRO A 1 192 ? 19.698 4.408 0.633 1.00 67.88 192 PRO A CA 1
ATOM 1509 C C . PRO A 1 192 ? 19.003 5.526 1.425 1.00 67.88 192 PRO A C 1
ATOM 1511 O O . PRO A 1 192 ? 17.816 5.413 1.724 1.00 67.88 192 PRO A O 1
ATOM 1514 N N . GLU A 1 193 ? 19.698 6.632 1.715 1.00 72.56 193 GLU A N 1
ATOM 1515 C CA . GLU A 1 193 ? 19.162 7.734 2.526 1.00 72.56 193 GLU A CA 1
ATOM 1516 C C . GLU A 1 193 ? 17.943 8.421 1.888 1.00 72.56 193 GLU A C 1
ATOM 1518 O O . GLU A 1 193 ? 17.075 8.913 2.607 1.00 72.56 193 GLU A O 1
ATOM 1523 N N . TYR A 1 194 ? 17.845 8.416 0.554 1.00 73.00 194 TYR A N 1
ATOM 1524 C CA . TYR A 1 194 ? 16.696 8.964 -0.175 1.00 73.00 194 TYR A CA 1
ATOM 1525 C C . TYR A 1 194 ? 15.408 8.165 0.082 1.00 73.00 194 TYR A C 1
ATOM 1527 O O . TYR A 1 194 ? 14.323 8.732 0.200 1.00 73.00 194 TYR A O 1
ATOM 1535 N N . TYR A 1 195 ? 15.518 6.842 0.198 1.00 67.69 195 TYR A N 1
ATOM 1536 C CA . TYR A 1 195 ? 14.361 5.983 0.450 1.00 67.69 195 TYR A CA 1
ATOM 1537 C C . TYR A 1 195 ? 13.896 6.091 1.906 1.00 67.69 195 TYR A C 1
ATOM 1539 O O . TYR A 1 195 ? 12.694 6.143 2.165 1.00 67.69 195 TYR A O 1
ATOM 1547 N N . ILE A 1 196 ? 14.843 6.225 2.842 1.00 73.56 196 ILE A N 1
ATOM 1548 C CA . ILE A 1 196 ? 14.553 6.426 4.269 1.00 73.56 196 ILE A CA 1
ATOM 1549 C C . ILE A 1 196 ? 13.797 7.744 4.492 1.00 73.56 196 ILE A C 1
ATOM 1551 O O . ILE A 1 196 ? 12.832 7.773 5.255 1.00 73.56 196 ILE A O 1
ATOM 1555 N N . SER A 1 197 ? 14.192 8.834 3.823 1.00 75.06 197 SER A N 1
ATOM 1556 C CA . SER A 1 197 ? 13.504 10.123 3.973 1.00 75.06 197 SER A CA 1
ATOM 1557 C C . SER A 1 197 ? 12.084 10.101 3.401 1.00 75.06 197 SER A C 1
ATOM 1559 O O . SER A 1 197 ? 11.169 10.610 4.046 1.00 75.06 197 SER A O 1
ATOM 1561 N N . GLN A 1 198 ? 11.869 9.455 2.250 1.00 75.75 198 GLN A N 1
ATOM 1562 C CA . GLN A 1 198 ? 10.530 9.267 1.681 1.00 75.75 198 GLN A CA 1
ATOM 1563 C C . GLN A 1 198 ? 9.617 8.432 2.583 1.00 75.75 198 GLN A C 1
ATOM 1565 O O . GLN A 1 198 ? 8.431 8.734 2.732 1.00 75.75 198 GLN A O 1
ATOM 1570 N N . GLU A 1 199 ? 10.146 7.369 3.186 1.00 77.44 199 GLU A N 1
ATOM 1571 C CA . GLU A 1 199 ? 9.375 6.547 4.115 1.00 77.44 199 GLU A CA 1
ATOM 1572 C C . GLU A 1 199 ? 9.041 7.317 5.401 1.00 77.44 199 GLU A C 1
ATOM 1574 O O . GLU A 1 199 ? 7.903 7.265 5.874 1.00 77.44 199 GLU A O 1
ATOM 1579 N N . ALA A 1 200 ? 9.986 8.107 5.919 1.00 82.12 200 ALA A N 1
ATOM 1580 C CA . ALA A 1 200 ? 9.755 8.989 7.060 1.00 82.12 200 ALA A CA 1
ATOM 1581 C C . ALA A 1 200 ? 8.677 10.048 6.770 1.00 82.12 200 ALA A C 1
ATOM 1583 O O . ALA A 1 200 ? 7.801 10.269 7.607 1.00 82.12 200 ALA A O 1
ATOM 1584 N N . GLU A 1 201 ? 8.687 10.657 5.582 1.00 83.00 201 GLU A N 1
ATOM 1585 C CA . GLU A 1 201 ? 7.665 11.619 5.158 1.00 83.00 201 GLU A CA 1
ATOM 1586 C C . GLU A 1 201 ? 6.283 10.961 5.040 1.00 83.00 201 GLU A C 1
ATOM 1588 O O . GLU A 1 201 ? 5.307 11.462 5.603 1.00 83.00 201 GLU A O 1
ATOM 1593 N N . LYS A 1 202 ? 6.192 9.787 4.400 1.00 82.19 202 LYS A N 1
ATOM 1594 C CA . LYS A 1 202 ? 4.941 9.007 4.322 1.00 82.19 202 LYS A CA 1
ATOM 1595 C C . LYS A 1 202 ? 4.400 8.651 5.705 1.00 82.19 202 LYS A C 1
ATOM 1597 O O . LYS A 1 202 ? 3.192 8.745 5.932 1.00 82.19 202 LYS A O 1
ATOM 1602 N N . ASN A 1 203 ? 5.277 8.269 6.630 1.00 86.88 203 ASN A N 1
ATOM 1603 C CA . ASN A 1 203 ? 4.897 7.973 8.008 1.00 86.88 203 ASN A CA 1
ATOM 1604 C C . ASN A 1 203 ? 4.433 9.234 8.751 1.00 86.88 203 ASN A C 1
ATOM 1606 O O . ASN A 1 203 ? 3.424 9.180 9.450 1.00 86.88 203 ASN A O 1
ATOM 1610 N N . ALA A 1 204 ? 5.089 10.380 8.549 1.00 87.00 204 ALA A N 1
ATOM 1611 C CA . ALA A 1 204 ? 4.671 11.653 9.136 1.00 87.00 204 ALA A CA 1
ATOM 1612 C C . ALA A 1 204 ? 3.288 12.097 8.631 1.00 87.00 204 ALA A C 1
ATOM 1614 O O . ALA A 1 204 ? 2.432 12.483 9.431 1.00 87.00 204 ALA A O 1
ATOM 1615 N N . VAL A 1 205 ? 3.033 11.976 7.323 1.00 89.50 205 VAL A N 1
ATOM 1616 C CA . VAL A 1 205 ? 1.714 12.247 6.732 1.00 89.50 205 VAL A CA 1
ATOM 1617 C C . VAL A 1 205 ? 0.663 11.307 7.319 1.00 89.50 205 VAL A C 1
ATOM 1619 O O . VAL A 1 205 ? -0.394 11.769 7.744 1.00 89.50 205 VAL A O 1
ATOM 1622 N N . ARG A 1 206 ? 0.961 10.005 7.420 1.00 89.25 206 ARG A N 1
ATOM 1623 C CA . ARG A 1 206 ? 0.049 9.014 8.010 1.00 89.25 206 ARG A CA 1
ATOM 1624 C C . ARG A 1 206 ? -0.302 9.347 9.462 1.00 89.25 206 ARG A C 1
ATOM 1626 O O . ARG A 1 206 ? -1.479 9.313 9.813 1.00 89.25 206 ARG A O 1
ATOM 1633 N N . GLU A 1 207 ? 0.682 9.687 10.292 1.00 91.00 207 GLU A N 1
ATOM 1634 C CA . GLU A 1 207 ? 0.452 10.072 11.694 1.00 91.00 207 GLU A CA 1
ATOM 1635 C C . GLU A 1 207 ? -0.394 11.352 11.797 1.00 91.00 207 GLU A C 1
ATOM 1637 O O . GLU A 1 207 ? -1.321 11.428 12.608 1.00 91.00 207 GLU A O 1
ATOM 1642 N N . GLN A 1 208 ? -0.153 12.336 10.927 1.00 92.62 208 GLN A N 1
ATOM 1643 C CA . GLN A 1 208 ? -0.967 13.549 10.878 1.00 92.62 208 GLN A CA 1
ATOM 1644 C C . GLN A 1 208 ? -2.416 13.253 10.454 1.00 92.62 208 GLN A C 1
ATOM 1646 O O . GLN A 1 208 ? -3.352 13.779 11.063 1.00 92.62 208 GLN A O 1
ATOM 1651 N N . THR A 1 209 ? -2.626 12.386 9.459 1.00 93.62 209 THR A N 1
ATOM 1652 C CA . THR A 1 209 ? -3.965 11.931 9.052 1.00 93.62 209 THR A CA 1
ATOM 1653 C C . THR A 1 209 ? -4.682 11.218 10.196 1.00 93.62 209 THR A C 1
ATOM 1655 O O . THR A 1 209 ? -5.837 11.537 10.476 1.00 93.62 209 THR A O 1
ATOM 1658 N N . VAL A 1 210 ? -3.999 10.315 10.906 1.00 96.25 210 VAL A N 1
ATOM 1659 C CA . VAL A 1 210 ? -4.546 9.623 12.086 1.00 96.25 210 VAL A CA 1
ATOM 1660 C C . VAL A 1 210 ? -4.998 10.624 13.150 1.00 96.25 210 VAL A C 1
ATOM 1662 O O . VAL A 1 210 ? -6.104 10.499 13.671 1.00 96.25 210 VAL A O 1
ATOM 1665 N N . LYS A 1 211 ? -4.200 11.660 13.430 1.00 96.31 211 LYS A N 1
ATOM 1666 C CA . LYS A 1 211 ? -4.549 12.697 14.413 1.00 96.31 211 LYS A CA 1
ATOM 1667 C C . LYS A 1 211 ? -5.803 13.489 14.021 1.00 96.31 211 LYS A C 1
ATOM 1669 O O . LYS A 1 211 ? -6.662 13.746 14.870 1.00 96.31 211 LYS A O 1
ATOM 1674 N N . MET A 1 212 ? -5.921 13.873 12.749 1.00 96.31 212 MET A N 1
ATOM 1675 C CA . MET A 1 212 ? -7.104 14.581 12.241 1.00 96.31 212 MET A CA 1
ATOM 1676 C C . MET A 1 212 ? -8.360 13.711 12.328 1.00 96.31 212 MET A C 1
ATOM 1678 O O . MET A 1 212 ? -9.374 14.157 12.864 1.00 96.31 212 MET A O 1
ATOM 1682 N N . LEU A 1 213 ? -8.272 12.457 11.874 1.00 97.44 213 LEU A N 1
ATOM 1683 C CA . LEU A 1 213 ? -9.374 11.498 11.962 1.00 97.44 213 LEU A CA 1
ATOM 1684 C C . LEU A 1 213 ? -9.779 11.239 13.413 1.00 97.44 213 LEU A C 1
ATOM 1686 O O . LEU A 1 213 ? -10.967 11.204 13.712 1.00 97.44 213 LEU A O 1
ATOM 1690 N N . TYR A 1 214 ? -8.817 11.110 14.330 1.00 97.69 214 TYR A N 1
ATOM 1691 C CA . TYR A 1 214 ? -9.114 10.903 15.747 1.00 97.69 214 TYR A CA 1
ATOM 1692 C C . TYR A 1 214 ? -9.898 12.081 16.329 1.00 97.69 214 TYR A C 1
ATOM 1694 O O . TYR A 1 214 ? -10.880 11.889 17.038 1.00 97.69 214 TYR A O 1
ATOM 1702 N N . THR A 1 215 ? -9.510 13.307 15.975 1.00 97.75 215 THR A N 1
ATOM 1703 C CA . THR A 1 215 ? -10.212 14.520 16.419 1.00 97.75 215 THR A CA 1
ATOM 1704 C C . THR A 1 215 ? -11.652 14.546 15.898 1.00 97.75 215 THR A C 1
ATOM 1706 O O . THR A 1 215 ? -12.575 14.806 16.667 1.00 97.75 215 THR A O 1
ATOM 1709 N N . ALA A 1 216 ? -11.858 14.208 14.622 1.00 97.38 216 ALA A N 1
ATOM 1710 C CA . ALA A 1 216 ? -13.190 14.114 14.027 1.00 97.38 216 ALA A CA 1
ATOM 1711 C C . ALA A 1 216 ? -14.039 13.001 14.670 1.00 97.38 216 ALA A C 1
ATOM 1713 O O . ALA A 1 216 ? -15.198 13.222 15.008 1.00 97.38 216 ALA A O 1
ATOM 1714 N N . ALA A 1 217 ? -13.457 11.823 14.913 1.00 97.81 217 ALA A N 1
ATOM 1715 C CA . ALA A 1 217 ? -14.142 10.715 15.575 1.00 97.81 217 ALA A CA 1
ATOM 1716 C C . ALA A 1 217 ? -14.615 11.098 16.986 1.00 97.81 217 ALA A C 1
ATOM 1718 O O . ALA A 1 217 ? -15.736 10.773 17.371 1.00 97.81 217 ALA A O 1
ATOM 1719 N N . MET A 1 218 ? -13.792 11.833 17.739 1.00 98.12 218 MET A N 1
ATOM 1720 C CA . MET A 1 218 ? -14.157 12.316 19.073 1.00 98.12 218 MET A CA 1
ATOM 1721 C C . MET A 1 218 ? -15.286 13.353 19.044 1.00 98.12 218 MET A C 1
ATOM 1723 O O . MET A 1 218 ? -16.150 13.321 19.919 1.00 98.12 218 MET A O 1
ATOM 1727 N N . ASP A 1 219 ? -15.326 14.223 18.033 1.00 98.06 219 ASP A N 1
ATOM 1728 C CA . ASP A 1 219 ? -16.449 15.145 17.818 1.00 98.06 219 ASP A CA 1
ATOM 1729 C C . ASP A 1 219 ? -17.758 14.377 17.542 1.00 98.06 219 ASP A C 1
ATOM 1731 O O . ASP A 1 219 ? -18.795 14.676 18.139 1.00 98.06 219 ASP A O 1
ATOM 1735 N N . TYR A 1 220 ? -17.709 13.309 16.737 1.00 98.19 220 TYR A N 1
ATOM 1736 C CA . TYR A 1 220 ? -18.866 12.428 16.534 1.00 98.19 220 TYR A CA 1
ATOM 1737 C C . TYR A 1 220 ? -19.294 11.697 17.813 1.00 98.19 220 TYR A C 1
ATOM 1739 O O . TYR A 1 220 ? -20.491 11.620 18.097 1.00 98.19 220 TYR A O 1
ATOM 1747 N N . VAL A 1 221 ? -18.347 11.219 18.630 1.00 97.69 221 VAL A N 1
ATOM 1748 C CA . VAL A 1 221 ? -18.652 10.619 19.943 1.00 97.69 221 VAL A CA 1
ATOM 1749 C C . VAL A 1 221 ? -19.354 11.626 20.852 1.00 97.69 221 VAL A C 1
ATOM 1751 O O . VAL A 1 221 ? -20.363 11.289 21.468 1.00 97.69 221 VAL A O 1
ATOM 1754 N N . GLN A 1 222 ? -18.878 12.873 20.905 1.00 96.50 222 GLN A N 1
ATOM 1755 C CA . GLN A 1 222 ? -19.506 13.929 21.703 1.00 96.50 222 GLN A CA 1
ATOM 1756 C C . GLN A 1 222 ? -20.939 14.224 21.237 1.00 96.50 222 GLN A C 1
ATOM 1758 O O . GLN A 1 222 ? -21.822 14.476 22.059 1.00 96.50 222 GLN A O 1
ATOM 1763 N N . LYS A 1 223 ? -21.180 14.150 19.926 1.00 96.75 223 LYS A N 1
ATOM 1764 C CA . LYS A 1 223 ? -22.507 14.297 19.314 1.00 96.75 223 LYS A CA 1
ATOM 1765 C C . LYS A 1 223 ? -23.382 13.043 19.430 1.00 96.75 223 LYS A C 1
ATOM 1767 O O . LYS A 1 223 ? -24.538 13.095 19.020 1.00 96.75 223 LYS A O 1
ATOM 1772 N N . LYS A 1 224 ? -22.861 11.944 19.995 1.00 97.56 224 LYS A N 1
ATOM 1773 C CA . LYS A 1 224 ? -23.507 10.619 20.044 1.00 97.56 224 LYS A CA 1
ATOM 1774 C C . LYS A 1 224 ? -23.912 10.091 18.660 1.00 97.56 224 LYS A C 1
ATOM 1776 O O . LYS A 1 224 ? -24.891 9.358 18.509 1.00 97.56 224 LYS A O 1
ATOM 1781 N N . ASP A 1 225 ? -23.143 10.473 17.645 1.00 97.62 225 ASP A N 1
ATOM 1782 C CA . ASP A 1 225 ? -23.279 9.991 16.276 1.00 97.62 225 ASP A CA 1
ATOM 1783 C C . ASP A 1 225 ? -22.432 8.727 16.111 1.00 97.62 225 ASP A C 1
ATOM 1785 O O . ASP A 1 225 ? -21.300 8.737 15.614 1.00 97.62 225 ASP A O 1
ATOM 1789 N N . HIS A 1 226 ? -22.973 7.620 16.613 1.00 97.06 226 HIS A N 1
ATOM 1790 C CA . HIS A 1 226 ? -22.277 6.339 16.638 1.00 97.06 226 HIS A CA 1
ATOM 1791 C C . HIS A 1 226 ? -21.906 5.817 15.241 1.00 97.06 226 HIS A C 1
ATOM 1793 O O . HIS A 1 226 ? -20.912 5.101 15.112 1.00 97.06 226 HIS A O 1
ATOM 1799 N N . VAL A 1 227 ? -22.666 6.177 14.199 1.00 97.31 227 VAL A N 1
ATOM 1800 C CA . VAL A 1 227 ? -22.433 5.720 12.821 1.00 97.31 227 VAL A CA 1
ATOM 1801 C C . VAL A 1 227 ? -21.150 6.337 12.277 1.00 97.31 227 VAL A C 1
ATOM 1803 O O . VAL A 1 227 ? -20.231 5.606 11.893 1.00 97.31 227 VAL A O 1
ATOM 1806 N N . HIS A 1 228 ? -21.047 7.668 12.301 1.00 97.88 228 HIS A N 1
ATOM 1807 C CA . HIS A 1 228 ? -19.857 8.352 11.800 1.00 97.88 228 HIS A CA 1
ATOM 1808 C C . HIS A 1 228 ? -18.644 8.136 12.712 1.00 97.88 228 HIS A C 1
ATOM 1810 O O . HIS A 1 228 ? -17.527 7.972 12.212 1.00 97.88 228 HIS A O 1
ATOM 1816 N N . ALA A 1 229 ? -18.844 8.060 14.034 1.00 97.94 229 ALA A N 1
ATOM 1817 C CA . ALA A 1 229 ? -17.768 7.745 14.971 1.00 97.94 229 ALA A CA 1
ATOM 1818 C C . ALA A 1 229 ? -17.141 6.375 14.669 1.00 97.94 229 ALA A C 1
ATOM 1820 O O . ALA A 1 229 ? -15.921 6.270 14.524 1.00 97.94 229 ALA A O 1
ATOM 1821 N N . LEU A 1 230 ? -17.966 5.331 14.525 1.00 97.25 230 LEU A N 1
ATOM 1822 C CA . LEU A 1 230 ? -17.494 3.974 14.255 1.00 97.25 230 LEU A CA 1
ATOM 1823 C C . LEU A 1 230 ? -16.740 3.887 12.923 1.00 97.25 230 LEU A C 1
ATOM 1825 O O . LEU A 1 230 ? -15.678 3.265 12.862 1.00 97.25 230 LEU A O 1
ATOM 1829 N N . GLU A 1 231 ? -17.268 4.516 11.874 1.00 97.75 231 GLU A N 1
ATOM 1830 C CA . GLU A 1 231 ? -16.632 4.541 10.556 1.00 97.75 231 GLU A CA 1
ATOM 1831 C C . GLU A 1 231 ? -15.276 5.257 10.600 1.00 97.75 231 GLU A C 1
ATOM 1833 O O . GLU A 1 231 ? -14.263 4.721 10.147 1.00 97.75 231 GLU A O 1
ATOM 1838 N N . THR A 1 232 ? -15.214 6.422 11.245 1.00 97.75 232 THR A N 1
ATOM 1839 C CA . THR A 1 232 ? -13.970 7.195 11.363 1.00 97.75 232 THR A CA 1
ATOM 1840 C C . THR A 1 232 ? -12.911 6.436 12.171 1.00 97.75 232 THR A C 1
ATOM 1842 O O . THR A 1 232 ? -11.743 6.390 11.778 1.00 97.75 232 THR A O 1
ATOM 1845 N N . PHE A 1 233 ? -13.291 5.757 13.261 1.00 98.25 233 PHE A N 1
ATOM 1846 C CA . PHE A 1 233 ? -12.346 4.917 14.006 1.00 98.25 233 PHE A CA 1
ATOM 1847 C C . PHE A 1 233 ? -11.856 3.705 13.201 1.00 98.25 233 PHE A C 1
ATOM 1849 O O . PHE A 1 233 ? -10.684 3.339 13.313 1.00 98.25 233 PHE A O 1
ATOM 1856 N N . LYS A 1 234 ? -12.697 3.098 12.356 1.00 97.12 234 LYS A N 1
ATOM 1857 C CA . LYS A 1 234 ? -12.264 2.024 11.444 1.00 97.12 234 LYS A CA 1
ATOM 1858 C C . LYS A 1 234 ? -11.262 2.527 10.408 1.00 97.12 234 LYS A C 1
ATOM 1860 O O . LYS A 1 234 ? -10.281 1.833 10.140 1.00 97.12 234 LYS A O 1
ATOM 1865 N N . GLN A 1 235 ? -11.445 3.740 9.887 1.00 97.38 235 GLN A N 1
ATOM 1866 C CA . GLN A 1 235 ? -10.461 4.367 8.999 1.00 97.38 235 GLN A CA 1
ATOM 1867 C C . GLN A 1 235 ? -9.111 4.555 9.700 1.00 97.38 235 GLN A C 1
ATOM 1869 O O . GLN A 1 235 ? -8.076 4.217 9.123 1.00 97.38 235 GLN A O 1
ATOM 1874 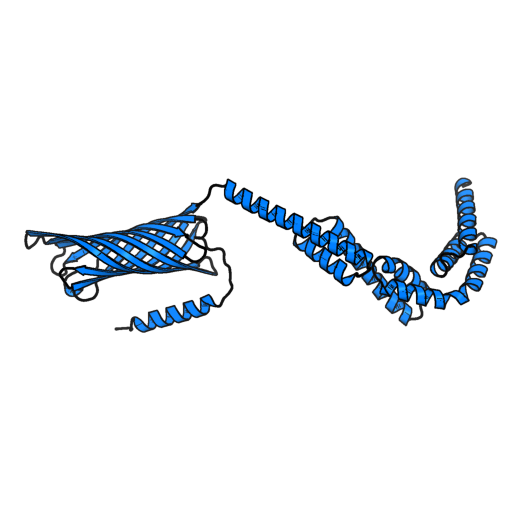N N . ILE A 1 236 ? -9.098 4.980 10.967 1.00 97.62 236 ILE A N 1
ATOM 1875 C CA . ILE A 1 236 ? -7.859 5.051 11.761 1.00 97.62 236 ILE A CA 1
ATOM 1876 C C . ILE A 1 236 ? -7.198 3.675 11.870 1.00 97.62 236 ILE A C 1
ATOM 1878 O O . ILE A 1 236 ? -5.999 3.562 11.626 1.00 97.62 236 ILE A O 1
ATOM 1882 N N . LEU A 1 237 ? -7.960 2.622 12.178 1.00 96.31 237 LEU A N 1
ATOM 1883 C CA . LEU A 1 237 ? -7.425 1.261 12.290 1.00 96.31 237 LEU A CA 1
ATOM 1884 C C . LEU A 1 237 ? -6.926 0.696 10.951 1.00 96.31 237 LEU A C 1
ATOM 1886 O O . LEU A 1 237 ? -6.009 -0.121 10.950 1.00 96.31 237 LEU A O 1
ATOM 1890 N N . SER A 1 238 ? -7.455 1.159 9.815 1.00 95.38 238 SER A N 1
ATOM 1891 C CA . SER A 1 238 ? -6.919 0.809 8.489 1.00 95.38 238 SER A CA 1
ATOM 1892 C C . SER A 1 238 ? -5.530 1.413 8.230 1.00 95.38 238 SER A C 1
ATOM 1894 O O . SER A 1 238 ? -4.707 0.804 7.550 1.00 95.38 238 SER A O 1
ATOM 1896 N N . LEU A 1 239 ? -5.249 2.587 8.810 1.00 92.94 239 LEU A N 1
ATOM 1897 C CA . LEU A 1 239 ? -3.961 3.279 8.697 1.00 92.94 239 LEU A CA 1
ATOM 1898 C C . LEU A 1 239 ? -2.972 2.827 9.778 1.00 92.94 239 LEU A C 1
ATOM 1900 O O . LEU A 1 239 ? -1.773 2.718 9.521 1.00 92.94 239 LEU A O 1
ATOM 1904 N N . LYS A 1 240 ? -3.469 2.582 10.992 1.00 94.50 240 LYS A N 1
ATOM 1905 C CA . LYS A 1 240 ? -2.696 2.189 12.172 1.00 94.50 240 LYS A CA 1
ATOM 1906 C C . LYS A 1 240 ? -3.439 1.077 12.920 1.00 94.50 240 LYS A C 1
ATOM 1908 O O . LYS A 1 240 ? -4.149 1.359 13.890 1.00 94.50 240 LYS A O 1
ATOM 1913 N N . PRO A 1 241 ? -3.245 -0.192 12.510 1.00 94.81 241 PRO A N 1
ATOM 1914 C CA . PRO A 1 241 ? -3.954 -1.334 13.083 1.00 94.81 241 PRO A CA 1
ATOM 1915 C C . PRO A 1 241 ? -3.794 -1.491 14.589 1.00 94.81 241 PRO A C 1
ATOM 1917 O O . PRO A 1 241 ? -4.657 -2.096 15.205 1.00 94.81 241 PRO A O 1
ATOM 1920 N N . ASP A 1 242 ? -2.742 -0.936 15.197 1.00 93.88 242 ASP A N 1
ATOM 1921 C CA . ASP A 1 242 ? -2.468 -1.023 16.636 1.00 93.88 242 ASP A CA 1
ATOM 1922 C C . ASP A 1 242 ? -2.811 0.238 17.437 1.00 93.88 242 ASP A C 1
ATOM 1924 O O . ASP A 1 242 ? -2.380 0.387 18.582 1.00 93.88 242 ASP A O 1
ATOM 1928 N N . HIS A 1 243 ? -3.632 1.134 16.882 1.00 96.00 243 HIS A N 1
ATOM 1929 C CA . HIS A 1 243 ? -4.137 2.288 17.626 1.00 96.00 243 HIS A CA 1
ATOM 1930 C C . HIS A 1 243 ? -5.080 1.841 18.759 1.00 96.00 243 HIS A C 1
ATOM 1932 O O . HIS A 1 243 ? -6.239 1.485 18.531 1.00 96.00 243 HIS A O 1
ATOM 1938 N N . LYS A 1 244 ? -4.577 1.852 20.000 1.00 95.75 244 LYS A N 1
ATOM 1939 C CA . LYS A 1 244 ? -5.251 1.272 21.175 1.00 95.75 244 LYS A CA 1
ATOM 1940 C C . LYS A 1 244 ? -6.599 1.928 21.466 1.00 95.75 244 LYS A C 1
ATOM 1942 O O . LYS A 1 244 ? -7.594 1.232 21.642 1.00 95.75 244 LYS A O 1
ATOM 1947 N N . GLU A 1 245 ? -6.633 3.252 21.466 1.00 95.44 245 GLU A N 1
ATOM 1948 C CA . GLU A 1 245 ? -7.812 4.059 21.775 1.00 95.44 245 GLU A CA 1
ATOM 1949 C C . GLU A 1 245 ? -8.923 3.812 20.748 1.00 95.44 245 GLU A C 1
ATOM 1951 O O . GLU A 1 245 ? -10.060 3.537 21.118 1.00 95.44 245 GLU A O 1
ATOM 1956 N N . SER A 1 246 ? -8.598 3.808 19.449 1.00 97.31 246 SER A N 1
ATOM 1957 C CA . SER A 1 246 ? -9.577 3.513 18.397 1.00 97.31 246 SER A CA 1
ATOM 1958 C C . SER A 1 246 ? -10.144 2.096 18.511 1.00 97.31 246 SER A C 1
ATOM 1960 O O . SER A 1 246 ? -11.349 1.927 18.344 1.00 97.31 246 SER A O 1
ATOM 1962 N N . LYS A 1 247 ? -9.333 1.083 18.868 1.00 97.88 247 LYS A N 1
ATOM 1963 C CA . LYS A 1 247 ? -9.848 -0.276 19.149 1.00 97.88 247 LYS A CA 1
ATOM 1964 C C . LYS A 1 247 ? -10.863 -0.268 20.294 1.00 97.88 247 LYS A C 1
ATOM 1966 O O . LYS A 1 247 ? -11.908 -0.905 20.182 1.00 97.88 247 LYS A O 1
ATOM 1971 N N . GLN A 1 248 ? -10.565 0.453 21.375 1.00 97.56 248 GLN A N 1
ATOM 1972 C CA . GLN A 1 248 ? -11.453 0.552 22.535 1.00 97.56 248 GLN A CA 1
ATOM 1973 C C . GLN A 1 248 ? -12.783 1.221 22.174 1.00 97.56 248 GLN A C 1
ATOM 1975 O O . GLN A 1 248 ? -13.838 0.685 22.512 1.00 97.56 248 GLN A O 1
ATOM 1980 N N . TYR A 1 249 ? -12.754 2.336 21.437 1.00 97.88 249 TYR A N 1
ATOM 1981 C CA . TYR A 1 249 ? -13.981 3.007 21.000 1.00 97.88 249 TYR A CA 1
ATOM 1982 C C . TYR A 1 249 ? -14.803 2.161 20.030 1.00 97.88 249 TYR A C 1
ATOM 1984 O O . TYR A 1 249 ? -16.018 2.090 20.181 1.00 97.88 249 TYR A O 1
ATOM 1992 N N . VAL A 1 250 ? -14.169 1.473 19.074 1.00 98.00 250 VAL A N 1
ATOM 1993 C CA . VAL A 1 250 ? -14.878 0.559 18.163 1.00 98.00 250 VAL A CA 1
ATOM 1994 C C . VAL A 1 250 ? -15.604 -0.533 18.946 1.00 98.00 250 VAL A C 1
ATOM 1996 O O . VAL A 1 250 ? -16.773 -0.795 18.664 1.00 98.00 250 VAL A O 1
ATOM 1999 N N . ALA A 1 251 ? -14.949 -1.138 19.940 1.00 97.69 251 ALA A N 1
ATOM 2000 C CA . ALA A 1 251 ? -15.567 -2.156 20.785 1.00 97.69 251 ALA A CA 1
ATOM 2001 C C . ALA A 1 251 ? -16.743 -1.587 21.598 1.00 97.69 251 ALA A C 1
ATOM 2003 O O . ALA A 1 251 ? -17.838 -2.143 21.550 1.00 97.69 251 ALA A O 1
ATOM 2004 N N . ALA A 1 252 ? -16.544 -0.451 22.274 1.00 97.56 252 ALA A N 1
ATOM 2005 C CA . ALA A 1 252 ? -17.571 0.180 23.102 1.00 97.56 252 ALA A CA 1
ATOM 2006 C C . ALA A 1 252 ? -18.798 0.623 22.285 1.00 97.56 252 ALA A C 1
ATOM 2008 O O . ALA A 1 252 ? -19.931 0.339 22.666 1.00 97.56 252 ALA A O 1
ATOM 2009 N N . ILE A 1 253 ? -18.584 1.261 21.129 1.00 97.94 253 ILE A N 1
ATOM 2010 C CA . ILE A 1 253 ? -19.667 1.705 20.241 1.00 97.94 253 ILE A CA 1
ATOM 2011 C C . ILE A 1 253 ? -20.413 0.502 19.648 1.00 97.94 253 ILE A C 1
ATOM 2013 O O . ILE A 1 253 ? -21.641 0.516 19.570 1.00 97.94 253 ILE A O 1
ATOM 2017 N N . SER A 1 254 ? -19.696 -0.557 19.260 1.00 97.56 254 SER A N 1
ATOM 2018 C CA . SER A 1 254 ? -20.328 -1.772 18.726 1.00 97.56 254 SER A CA 1
ATOM 2019 C C . SER A 1 254 ? -21.181 -2.473 19.785 1.00 97.56 254 SER A C 1
ATOM 2021 O O . SER A 1 254 ? -22.306 -2.873 19.493 1.00 97.56 254 SER A O 1
ATOM 2023 N N . GLN A 1 255 ? -20.687 -2.554 21.023 1.00 97.88 255 GLN A N 1
ATOM 2024 C CA . GLN A 1 255 ? -21.443 -3.094 22.151 1.00 97.88 255 GLN A CA 1
ATOM 2025 C C . GLN A 1 255 ? -22.684 -2.243 22.458 1.00 97.88 255 GLN A C 1
ATOM 2027 O O . GLN A 1 255 ? -23.771 -2.786 22.638 1.00 97.88 255 GLN A O 1
ATOM 2032 N N . ALA A 1 256 ? -22.551 -0.914 22.467 1.00 97.88 256 ALA A N 1
ATOM 2033 C CA . ALA A 1 256 ? -23.679 -0.005 22.663 1.00 97.88 256 ALA A CA 1
ATOM 2034 C C . ALA A 1 256 ? -24.757 -0.189 21.584 1.00 97.88 256 ALA A C 1
ATOM 2036 O O . ALA A 1 256 ? -25.948 -0.181 21.894 1.00 97.88 256 ALA A O 1
ATOM 2037 N N . LYS A 1 257 ? -24.351 -0.413 20.329 1.00 97.88 257 LYS A N 1
ATOM 2038 C CA . LYS A 1 257 ? -25.278 -0.713 19.234 1.00 97.88 257 LYS A CA 1
ATOM 2039 C C . LYS A 1 257 ? -26.039 -2.019 19.472 1.00 97.88 257 LYS A C 1
ATOM 2041 O O . LYS A 1 257 ? -27.257 -2.036 19.348 1.00 97.88 257 LYS A O 1
ATOM 2046 N N . GLU A 1 258 ? -25.348 -3.093 19.846 1.00 98.00 258 GLU A N 1
ATOM 2047 C CA . GLU A 1 258 ? -25.985 -4.385 20.143 1.00 98.00 258 GLU A CA 1
ATOM 2048 C C . GLU A 1 258 ? -26.987 -4.281 21.306 1.00 98.00 258 GLU A C 1
ATOM 2050 O O . GLU A 1 258 ? -28.096 -4.822 21.242 1.00 98.00 258 GLU A O 1
ATOM 2055 N N . GLN A 1 259 ? -26.627 -3.536 22.354 1.00 98.12 259 GLN A N 1
ATOM 2056 C CA . GLN A 1 259 ? -27.513 -3.264 23.486 1.00 98.12 259 GLN A CA 1
ATOM 2057 C C . GLN A 1 259 ? -28.754 -2.476 23.056 1.00 98.12 259 GLN A C 1
ATOM 2059 O O . GLN A 1 259 ? -29.859 -2.817 23.476 1.00 98.12 259 GLN A O 1
ATOM 2064 N N . TYR A 1 260 ? -28.590 -1.463 22.202 1.00 98.31 260 TYR A N 1
ATOM 2065 C CA . TYR A 1 260 ? -29.704 -0.672 21.682 1.00 98.31 260 TYR A CA 1
ATOM 2066 C C . TYR A 1 260 ? -30.646 -1.506 20.804 1.00 98.31 260 TYR A C 1
ATOM 2068 O O . TYR A 1 260 ? -31.861 -1.489 21.010 1.00 98.31 260 TYR A O 1
ATOM 2076 N N . ASP A 1 261 ? -30.091 -2.318 19.900 1.00 98.00 261 ASP A N 1
ATOM 2077 C CA . ASP A 1 261 ? -30.864 -3.233 19.053 1.00 98.00 261 ASP A CA 1
ATOM 2078 C C . ASP A 1 261 ? -31.677 -4.223 19.917 1.00 98.00 261 ASP A C 1
ATOM 2080 O O . ASP A 1 261 ? -32.874 -4.438 19.692 1.00 98.00 261 ASP A O 1
ATOM 2084 N N . THR A 1 262 ? -31.053 -4.772 20.964 1.00 98.25 262 THR A N 1
ATOM 2085 C CA . THR A 1 262 ? -31.699 -5.686 21.923 1.00 98.25 262 THR A CA 1
ATOM 2086 C C . THR A 1 262 ? -32.800 -4.990 22.725 1.00 98.25 262 THR A C 1
ATOM 2088 O O . THR A 1 262 ? -33.895 -5.538 22.885 1.00 98.25 262 THR A O 1
ATOM 2091 N N . ALA A 1 263 ? -32.556 -3.764 23.192 1.00 98.00 263 ALA A N 1
ATOM 2092 C CA . ALA A 1 263 ? -33.561 -2.968 23.890 1.00 98.00 263 ALA A CA 1
ATOM 2093 C C . ALA A 1 263 ? -34.796 -2.717 23.014 1.00 98.00 263 ALA A C 1
ATOM 2095 O O . ALA A 1 263 ? -35.925 -2.849 23.490 1.00 98.00 263 ALA A O 1
ATOM 2096 N N . GLY A 1 264 ? -34.598 -2.441 21.721 1.00 97.75 264 GLY A N 1
ATOM 2097 C CA . GLY A 1 264 ? -35.688 -2.275 20.760 1.00 97.75 264 GLY A CA 1
ATOM 2098 C C . GLY A 1 264 ? -36.572 -3.521 20.623 1.00 97.75 264 GLY A C 1
ATOM 2099 O O . GLY A 1 264 ? -37.790 -3.404 20.477 1.00 97.75 264 GLY A O 1
ATOM 2100 N N . ILE A 1 265 ? -35.993 -4.723 20.717 1.00 98.00 265 ILE A N 1
ATOM 2101 C CA . ILE A 1 265 ? -36.753 -5.986 20.728 1.00 98.00 265 ILE A CA 1
ATOM 2102 C C . ILE A 1 265 ? -37.569 -6.118 22.019 1.00 98.00 265 ILE A C 1
ATOM 2104 O O . ILE A 1 265 ? -38.747 -6.468 21.963 1.00 98.00 265 ILE A O 1
ATOM 2108 N N . LEU A 1 266 ? -36.972 -5.815 23.174 1.00 97.94 266 LEU A N 1
ATOM 2109 C CA . LEU A 1 266 ? -37.644 -5.899 24.476 1.00 97.94 266 LEU A CA 1
ATOM 2110 C C . LEU A 1 266 ? -38.799 -4.900 24.596 1.00 97.94 266 LEU A C 1
ATOM 2112 O O . LEU A 1 266 ? -39.872 -5.268 25.074 1.00 97.94 266 LEU A O 1
ATOM 2116 N N . ILE A 1 267 ? -38.626 -3.678 24.083 1.00 97.19 267 ILE A N 1
ATOM 2117 C CA . ILE A 1 267 ? -39.695 -2.673 23.996 1.00 97.19 267 ILE A CA 1
ATOM 2118 C C . ILE A 1 267 ? -40.884 -3.212 23.192 1.00 97.19 267 ILE A C 1
ATOM 2120 O O . ILE A 1 267 ? -42.023 -3.091 23.634 1.00 97.19 267 ILE A O 1
ATOM 2124 N N . LYS A 1 268 ? -40.638 -3.860 22.043 1.00 96.69 268 LYS A N 1
ATOM 2125 C CA . LYS A 1 268 ? -41.701 -4.471 21.219 1.00 96.69 268 LYS A CA 1
ATOM 2126 C C . LYS A 1 268 ? -42.426 -5.625 21.919 1.00 96.69 268 LYS A C 1
ATOM 2128 O O . LYS A 1 268 ? -43.531 -5.968 21.519 1.00 96.69 268 LYS A O 1
ATOM 2133 N N . GLN A 1 269 ? -41.801 -6.233 22.926 1.00 97.00 269 GLN A N 1
ATOM 2134 C CA . GLN A 1 269 ? -42.381 -7.287 23.763 1.00 97.00 269 GLN A CA 1
ATOM 2135 C C . GLN A 1 269 ? -43.003 -6.742 25.060 1.00 97.00 269 GLN A C 1
ATOM 2137 O O . GLN A 1 269 ? -43.311 -7.529 25.951 1.00 97.00 269 GLN A O 1
ATOM 2142 N N . ASP A 1 270 ? -43.125 -5.417 25.204 1.00 96.25 270 ASP A N 1
ATOM 2143 C CA . ASP A 1 270 ? -43.571 -4.732 26.424 1.00 96.25 270 ASP A CA 1
ATOM 2144 C C . ASP A 1 270 ? -42.713 -5.015 27.679 1.00 96.25 270 ASP A C 1
ATOM 2146 O O . ASP A 1 270 ? -43.115 -4.736 28.811 1.00 96.25 270 ASP A O 1
ATOM 2150 N N . LYS A 1 271 ? -41.480 -5.507 27.498 1.00 96.62 271 LYS A N 1
ATOM 2151 C CA . LYS A 1 271 ? -40.513 -5.783 28.575 1.00 96.62 271 LYS A CA 1
ATOM 2152 C C . LYS A 1 271 ? -39.680 -4.546 28.904 1.00 96.62 271 LYS A C 1
ATOM 2154 O O . LYS A 1 271 ? -38.463 -4.507 28.728 1.00 96.62 271 LYS A O 1
ATOM 2159 N N . TYR A 1 272 ? -40.356 -3.504 29.375 1.00 95.94 272 TYR A N 1
ATOM 2160 C CA . TYR A 1 272 ? -39.751 -2.188 29.600 1.00 95.94 272 TYR A CA 1
ATOM 2161 C C . TYR A 1 272 ? -38.657 -2.181 30.675 1.00 95.94 272 TYR A C 1
ATOM 2163 O O . TYR A 1 272 ? -37.646 -1.507 30.499 1.00 95.94 272 TYR A O 1
ATOM 2171 N N . PHE A 1 273 ? -38.825 -2.948 31.756 1.00 93.31 273 PHE A N 1
ATOM 2172 C CA . PHE A 1 273 ? -37.825 -3.037 32.827 1.00 93.31 273 PHE A CA 1
ATOM 2173 C C . PHE A 1 273 ? -36.508 -3.660 32.355 1.00 93.31 273 PHE A C 1
ATOM 2175 O O . PHE A 1 273 ? -35.445 -3.177 32.734 1.00 93.31 273 PHE A O 1
ATOM 2182 N N . ASP A 1 274 ? -36.576 -4.668 31.483 1.00 94.88 274 ASP A N 1
ATOM 2183 C CA . ASP A 1 274 ? -35.391 -5.330 30.924 1.00 94.88 274 ASP A CA 1
ATOM 2184 C C . ASP A 1 274 ? -34.691 -4.449 29.876 1.00 94.88 274 ASP A C 1
ATOM 2186 O O . ASP A 1 274 ? -33.467 -4.470 29.747 1.00 94.88 274 ASP A O 1
ATOM 2190 N N . ALA A 1 275 ? -35.457 -3.646 29.129 1.00 97.12 275 ALA A N 1
ATOM 2191 C CA . ALA A 1 275 ? -34.918 -2.727 28.126 1.00 97.12 275 ALA A CA 1
ATOM 2192 C C . ALA A 1 275 ? -34.174 -1.535 28.753 1.00 97.12 275 ALA A C 1
ATOM 2194 O O . ALA A 1 275 ? -33.181 -1.055 28.206 1.00 97.12 275 ALA A O 1
ATOM 2195 N N . LEU A 1 276 ? -34.645 -1.054 29.904 1.00 95.50 276 LEU A N 1
ATOM 2196 C CA . LEU A 1 276 ? -34.172 0.165 30.557 1.00 95.50 276 LEU A CA 1
ATOM 2197 C C . LEU A 1 276 ? -32.649 0.204 30.834 1.00 95.50 276 LEU A C 1
ATOM 2199 O O . LEU A 1 276 ? -32.022 1.195 30.451 1.00 95.50 276 LEU A O 1
ATOM 2203 N N . PRO A 1 277 ? -32.002 -0.828 31.418 1.00 96.00 277 PRO A N 1
ATOM 2204 C CA . PRO A 1 277 ? -30.550 -0.817 31.624 1.00 96.00 277 PRO A CA 1
ATOM 2205 C C . PRO A 1 277 ? -29.753 -0.841 30.310 1.00 96.00 277 PRO A C 1
ATOM 2207 O O . PRO A 1 277 ? -28.681 -0.240 30.234 1.00 96.00 277 PRO A O 1
ATOM 2210 N N . LEU A 1 278 ? -30.271 -1.490 29.261 1.00 97.69 278 LEU A N 1
ATOM 2211 C CA . LEU A 1 278 ? -29.623 -1.536 27.945 1.00 97.69 278 LEU A CA 1
ATOM 2212 C C . LEU A 1 278 ? -29.680 -0.174 27.240 1.00 97.69 278 LEU A C 1
ATOM 2214 O O . LEU A 1 278 ? -28.695 0.264 26.641 1.00 97.69 278 LEU A O 1
ATOM 2218 N N . LEU A 1 279 ? -30.808 0.530 27.358 1.00 97.69 279 LEU A N 1
ATOM 2219 C CA . LEU A 1 279 ? -30.957 1.907 26.879 1.00 97.69 279 LEU A CA 1
ATOM 2220 C C . LEU A 1 279 ? -30.045 2.864 27.650 1.00 97.69 279 LEU A C 1
ATOM 2222 O O . LEU A 1 279 ? -29.378 3.696 27.040 1.00 97.69 279 LEU A O 1
ATOM 2226 N N . ALA A 1 280 ? -29.954 2.711 28.974 1.00 95.56 280 ALA A N 1
ATOM 2227 C CA . ALA A 1 280 ? -29.056 3.517 29.796 1.00 95.56 280 ALA A CA 1
ATOM 2228 C C . ALA A 1 280 ? -27.594 3.367 29.344 1.00 95.56 280 ALA A C 1
ATOM 2230 O O . ALA A 1 280 ? -26.920 4.372 29.113 1.00 95.56 280 ALA A O 1
ATOM 2231 N N . ALA A 1 281 ? -27.120 2.132 29.150 1.00 95.94 281 ALA A N 1
ATOM 2232 C CA . ALA A 1 281 ? -25.752 1.864 28.705 1.00 95.94 281 ALA A CA 1
ATOM 2233 C C . ALA A 1 281 ? -25.480 2.394 27.284 1.00 95.94 281 ALA A C 1
ATOM 2235 O O . ALA A 1 281 ? -24.480 3.073 27.046 1.00 95.94 281 ALA A O 1
ATOM 2236 N N . SER A 1 282 ? -26.396 2.149 26.345 1.00 97.62 282 SER A N 1
ATOM 2237 C CA . SER A 1 282 ? -26.236 2.581 24.950 1.00 97.62 282 SER A CA 1
ATOM 2238 C C . SER A 1 282 ? -26.364 4.098 24.754 1.00 97.62 282 SER A C 1
ATOM 2240 O O . SER A 1 282 ? -25.746 4.657 23.842 1.00 97.62 282 SER A O 1
ATOM 2242 N N . SER A 1 283 ? -27.068 4.796 25.654 1.00 96.44 283 SER A N 1
ATOM 2243 C CA . SER A 1 283 ? -27.241 6.257 25.619 1.00 96.44 283 SER A CA 1
ATOM 2244 C C . SER A 1 283 ? -25.934 7.049 25.707 1.00 96.44 283 SER A C 1
ATOM 2246 O O . SER A 1 283 ? -25.913 8.232 25.359 1.00 96.44 283 SER A O 1
ATOM 2248 N N . GLN A 1 284 ? -24.833 6.428 26.142 1.00 95.19 284 GLN A N 1
ATOM 2249 C CA . GLN A 1 284 ? -23.514 7.060 26.154 1.00 95.19 284 GLN A CA 1
ATOM 2250 C C . GLN A 1 284 ? -23.012 7.390 24.740 1.00 95.19 284 GLN A C 1
ATOM 2252 O O . GLN A 1 284 ? -22.333 8.400 24.565 1.00 95.19 284 GLN A O 1
ATOM 2257 N N . TYR A 1 285 ? -23.366 6.573 23.745 1.00 97.44 285 TYR A N 1
ATOM 2258 C CA . TYR A 1 285 ? -22.852 6.685 22.376 1.00 97.44 285 TYR A CA 1
ATOM 2259 C C . TYR A 1 285 ? -23.938 6.919 21.327 1.00 97.44 285 TYR A C 1
ATOM 2261 O O . TYR A 1 285 ? -23.605 7.345 20.227 1.00 97.44 285 TYR A O 1
ATOM 2269 N N . ILE A 1 286 ? -25.206 6.648 21.651 1.00 98.00 286 ILE A N 1
ATOM 2270 C CA . ILE A 1 286 ? -26.328 6.695 20.706 1.00 98.00 286 ILE A CA 1
ATOM 2271 C C . ILE A 1 286 ? -27.347 7.742 21.170 1.00 98.00 286 ILE A C 1
ATOM 2273 O O . ILE A 1 286 ? -27.872 7.683 22.290 1.00 98.00 286 ILE A O 1
ATOM 2277 N N . ALA A 1 287 ? -27.620 8.726 20.313 1.00 97.31 287 ALA A N 1
ATOM 2278 C CA . ALA A 1 287 ? -28.561 9.805 20.607 1.00 97.31 287 ALA A CA 1
ATOM 2279 C C . ALA A 1 287 ? -29.998 9.278 20.744 1.00 97.31 287 ALA A C 1
ATOM 2281 O O . ALA A 1 287 ? -30.690 9.601 21.711 1.00 97.31 287 ALA A O 1
ATOM 2282 N N . GLU A 1 288 ? -30.412 8.404 19.832 1.00 96.94 288 GLU A N 1
ATOM 2283 C CA . GLU A 1 288 ? -31.737 7.784 19.786 1.00 96.94 288 GLU A CA 1
ATOM 2284 C C . GLU A 1 288 ? -32.010 6.948 21.041 1.00 96.94 288 GLU A C 1
ATOM 2286 O O . GLU A 1 288 ? -33.074 7.066 21.644 1.00 96.94 288 GLU A O 1
ATOM 2291 N N . ALA A 1 289 ? -31.004 6.216 21.533 1.00 97.50 289 ALA A N 1
ATOM 2292 C CA . ALA A 1 289 ? -31.094 5.487 22.795 1.00 97.50 289 ALA A CA 1
ATOM 2293 C C . ALA A 1 289 ? -31.398 6.406 23.985 1.00 97.50 289 ALA A C 1
ATOM 2295 O O . ALA A 1 289 ? -32.123 6.009 24.891 1.00 97.50 289 ALA A O 1
ATOM 2296 N N . SER A 1 290 ? -30.896 7.648 23.981 1.00 95.75 290 SER A N 1
ATOM 2297 C CA . SER A 1 290 ? -31.205 8.629 25.035 1.00 95.75 290 SER A CA 1
ATOM 2298 C C . SER A 1 290 ? -32.679 9.055 25.003 1.00 95.75 290 SER A C 1
ATOM 2300 O O . SER A 1 290 ? -33.289 9.256 26.055 1.00 95.75 290 SER A O 1
ATOM 2302 N N . ILE A 1 291 ? -33.253 9.180 23.803 1.00 97.00 291 ILE A N 1
ATOM 2303 C CA . ILE A 1 291 ? -34.665 9.528 23.597 1.00 97.00 291 ILE A CA 1
ATOM 2304 C C . ILE A 1 291 ? -35.551 8.363 24.044 1.00 97.00 291 ILE A C 1
ATOM 2306 O O . ILE A 1 291 ? -36.461 8.550 24.853 1.00 97.00 291 ILE A O 1
ATOM 2310 N N . ASP A 1 292 ? -35.248 7.152 23.582 1.00 97.44 292 ASP A N 1
ATOM 2311 C CA . ASP A 1 292 ? -36.004 5.952 23.940 1.00 97.44 292 ASP A CA 1
ATOM 2312 C C . ASP A 1 292 ? -35.905 5.644 25.433 1.00 97.44 292 ASP A C 1
ATOM 2314 O O . ASP A 1 292 ? -36.916 5.327 26.060 1.00 97.44 292 ASP A O 1
ATOM 2318 N N . TYR A 1 293 ? -34.723 5.822 26.033 1.00 97.12 293 TYR A N 1
ATOM 2319 C CA . TYR A 1 293 ? -34.543 5.723 27.479 1.00 97.12 293 TYR A CA 1
ATOM 2320 C C . TYR A 1 293 ? -35.524 6.636 28.212 1.00 97.12 293 TYR A C 1
ATOM 2322 O O . TYR A 1 293 ? -36.249 6.180 29.097 1.00 97.12 293 TYR A O 1
ATOM 2330 N N . LYS A 1 294 ? -35.615 7.905 27.796 1.00 96.69 294 LYS A N 1
ATOM 2331 C CA . LYS A 1 294 ? -36.519 8.875 28.414 1.00 96.69 294 LYS A CA 1
ATOM 2332 C C . LYS A 1 294 ? -37.991 8.487 28.254 1.00 96.69 294 LYS A C 1
ATOM 2334 O O . LYS A 1 294 ? -38.746 8.550 29.223 1.00 96.69 294 LYS A O 1
ATOM 2339 N N . ASN A 1 295 ? -38.377 8.023 27.069 1.00 96.50 295 ASN A N 1
ATOM 2340 C CA . ASN A 1 295 ? -39.739 7.565 26.795 1.00 96.50 295 ASN A CA 1
ATOM 2341 C C . ASN A 1 295 ? -40.130 6.371 27.682 1.00 96.50 295 ASN A C 1
ATOM 2343 O O . ASN A 1 295 ? -41.232 6.336 28.235 1.00 96.50 295 ASN A O 1
ATOM 2347 N N . VAL A 1 296 ? -39.224 5.402 27.856 1.00 96.50 296 VAL A N 1
ATOM 2348 C CA . VAL A 1 296 ? -39.459 4.242 28.729 1.00 96.50 296 VAL A CA 1
ATOM 2349 C C . VAL A 1 296 ? -39.515 4.661 30.200 1.00 96.50 296 VAL A C 1
ATOM 2351 O O . VAL A 1 296 ? -40.399 4.193 30.920 1.00 96.50 296 VAL A O 1
ATOM 2354 N N . GLN A 1 297 ? -38.649 5.580 30.644 1.00 96.50 297 GLN A N 1
ATOM 2355 C CA . GLN A 1 297 ? -38.727 6.152 31.993 1.00 96.50 297 GLN A CA 1
ATOM 2356 C C . GLN A 1 297 ? -40.105 6.768 32.255 1.00 96.50 297 GLN A C 1
ATOM 2358 O O . GLN A 1 297 ? -40.754 6.435 33.245 1.00 96.50 297 GLN A O 1
ATOM 2363 N N . ASP A 1 298 ? -40.586 7.628 31.356 1.00 96.00 298 ASP A N 1
ATOM 2364 C CA . ASP A 1 298 ? -41.872 8.306 31.531 1.00 96.00 298 ASP A CA 1
ATOM 2365 C C . ASP A 1 298 ? -43.055 7.321 31.534 1.00 96.00 298 ASP A C 1
ATOM 2367 O O . ASP A 1 298 ? -44.007 7.508 32.296 1.00 96.00 298 ASP A O 1
ATOM 2371 N N . LYS A 1 299 ? -42.961 6.218 30.780 1.00 95.44 299 LYS A N 1
ATOM 2372 C CA . LYS A 1 299 ? -43.953 5.131 30.798 1.00 95.44 299 LYS A CA 1
ATOM 2373 C C . LYS A 1 299 ? -43.957 4.336 32.109 1.00 95.44 299 LYS A C 1
ATOM 2375 O O . LYS A 1 299 ? -45.018 3.887 32.544 1.00 95.44 299 LYS A O 1
ATOM 2380 N N . LEU A 1 300 ? -42.796 4.155 32.740 1.00 96.00 300 LEU A N 1
ATOM 2381 C CA . LEU A 1 300 ? -42.651 3.394 33.987 1.00 96.00 300 LEU A CA 1
ATOM 2382 C C . LEU A 1 300 ? -42.826 4.243 35.255 1.00 96.00 300 LEU A C 1
ATOM 2384 O O . LEU A 1 300 ? -43.096 3.685 36.318 1.00 96.00 300 LEU A O 1
ATOM 2388 N N . LYS A 1 301 ? -42.741 5.576 35.164 1.00 95.19 301 LYS A N 1
ATOM 2389 C CA . LYS A 1 301 ? -42.920 6.498 36.302 1.00 95.19 301 LYS A CA 1
ATOM 2390 C C . LYS A 1 301 ? -44.150 6.218 37.176 1.00 95.19 301 LYS A C 1
ATOM 2392 O O . LYS A 1 301 ? -43.992 6.227 38.397 1.00 95.19 301 LYS A O 1
ATOM 2397 N N . PRO A 1 302 ? -45.349 5.935 36.628 1.00 96.62 302 PRO A N 1
ATOM 2398 C CA . PRO A 1 302 ? -46.523 5.638 37.451 1.00 96.62 302 PRO A CA 1
ATOM 2399 C C . PRO A 1 302 ? -46.366 4.404 38.353 1.00 96.62 302 PRO A C 1
ATOM 2401 O O . PRO A 1 302 ? -47.088 4.280 39.335 1.00 96.62 302 PRO A O 1
ATOM 2404 N N . GLN A 1 303 ? -45.422 3.508 38.047 1.00 94.94 303 GLN A N 1
ATOM 2405 C CA . GLN A 1 303 ? -45.159 2.287 38.815 1.00 94.94 303 GLN A CA 1
ATOM 2406 C C . GLN A 1 303 ? -44.181 2.515 39.982 1.00 94.94 303 GLN A C 1
ATOM 2408 O O . GLN A 1 303 ? -44.024 1.636 40.830 1.00 94.94 303 GLN A O 1
ATOM 2413 N N . ILE A 1 304 ? -43.534 3.689 40.067 1.00 95.69 304 ILE A N 1
ATOM 2414 C CA . ILE A 1 304 ? -42.561 4.010 41.127 1.00 95.69 304 ILE A CA 1
ATOM 2415 C C . ILE A 1 304 ? -43.142 3.821 42.539 1.00 95.69 304 ILE A C 1
ATOM 2417 O O . ILE A 1 304 ? -42.464 3.180 43.343 1.00 95.69 304 ILE A O 1
ATOM 2421 N N . PRO A 1 305 ? -44.352 4.314 42.881 1.00 96.25 305 PRO A N 1
ATOM 2422 C CA . PRO A 1 305 ? -44.888 4.151 44.234 1.00 96.25 305 PRO A CA 1
ATOM 2423 C C . PRO A 1 305 ? -45.042 2.681 44.644 1.00 96.25 305 PRO A C 1
ATOM 2425 O O . PRO A 1 305 ? -44.691 2.312 45.763 1.00 96.25 305 PRO A O 1
ATOM 2428 N N . GLU A 1 306 ? -45.500 1.824 43.726 1.00 95.94 306 GLU A N 1
ATOM 2429 C CA . GLU A 1 306 ? -45.652 0.387 43.981 1.00 95.94 306 GLU A CA 1
ATOM 2430 C C . GLU A 1 306 ? -44.290 -0.293 44.189 1.00 95.94 306 GLU A C 1
ATOM 2432 O O . GLU A 1 306 ? -44.114 -1.089 45.113 1.00 95.94 306 GLU A O 1
ATOM 2437 N N . LEU A 1 307 ? -43.293 0.048 43.365 1.00 96.00 307 LEU A N 1
ATOM 2438 C CA . LEU A 1 307 ? -41.928 -0.467 43.509 1.00 96.00 307 LEU A CA 1
ATOM 2439 C C . LEU A 1 307 ? -41.288 -0.023 44.827 1.00 96.00 307 LEU A C 1
ATOM 2441 O O . LEU A 1 307 ? -40.656 -0.831 45.508 1.00 96.00 307 LEU A O 1
ATOM 2445 N N . GLN A 1 308 ? -41.475 1.240 45.214 1.00 96.44 308 GLN A N 1
ATOM 2446 C CA . GLN A 1 308 ? -40.991 1.755 46.493 1.00 96.44 308 GLN A CA 1
ATOM 2447 C C . GLN A 1 308 ? -41.625 1.006 47.664 1.00 96.44 308 GLN A C 1
ATOM 2449 O O . GLN A 1 308 ? -40.907 0.616 48.584 1.00 96.44 308 GLN A O 1
ATOM 2454 N N . GLN A 1 309 ? -42.934 0.748 47.617 1.00 96.75 309 GLN A N 1
ATOM 2455 C CA . GLN A 1 309 ? -43.607 -0.033 48.651 1.00 96.75 309 GLN A CA 1
ATOM 2456 C C . GLN A 1 309 ? -43.014 -1.447 48.763 1.00 96.75 309 GLN A C 1
ATOM 2458 O O . GLN A 1 309 ? -42.609 -1.846 49.855 1.00 96.75 309 GLN A O 1
ATOM 2463 N N . LYS A 1 310 ? -42.864 -2.166 47.641 1.00 96.38 310 LYS A N 1
ATOM 2464 C CA . LYS A 1 310 ? -42.242 -3.506 47.616 1.00 96.38 310 LYS A CA 1
ATOM 2465 C C . LYS A 1 310 ? -40.815 -3.499 48.173 1.00 96.38 310 LYS A C 1
ATOM 2467 O O . LYS A 1 310 ? -40.434 -4.395 48.923 1.00 96.38 310 LYS A O 1
ATOM 2472 N N . ALA A 1 311 ? -40.023 -2.479 47.845 1.00 96.12 311 ALA A N 1
ATOM 2473 C CA . ALA A 1 311 ? -38.667 -2.340 48.368 1.00 96.12 311 ALA A CA 1
ATOM 2474 C C . ALA A 1 311 ? -38.639 -2.068 49.883 1.00 96.12 311 ALA A C 1
ATOM 2476 O O . ALA A 1 311 ? -37.786 -2.606 50.590 1.00 96.12 311 ALA A O 1
ATOM 2477 N N . ILE A 1 312 ? -39.578 -1.269 50.400 1.00 95.75 312 ILE A N 1
ATOM 2478 C CA . ILE A 1 312 ? -39.719 -1.006 51.840 1.00 95.75 312 ILE A CA 1
ATOM 2479 C C . ILE A 1 312 ? -40.146 -2.278 52.585 1.00 95.75 312 ILE A C 1
ATOM 2481 O O . ILE A 1 312 ? -39.627 -2.559 53.665 1.00 95.75 312 ILE A O 1
ATOM 2485 N N . GLU A 1 313 ? -41.045 -3.074 52.010 1.00 97.00 313 GLU A N 1
ATOM 2486 C CA . GLU A 1 313 ? -41.433 -4.378 52.559 1.00 97.00 313 GLU A CA 1
ATOM 2487 C C . GLU A 1 313 ? -40.237 -5.340 52.614 1.00 97.00 313 GLU A C 1
ATOM 2489 O O . GLU A 1 313 ? -39.961 -5.911 53.671 1.00 97.00 313 GLU A O 1
ATOM 2494 N N . ALA A 1 314 ? -39.460 -5.445 51.529 1.00 96.06 314 ALA A N 1
ATOM 2495 C CA . ALA A 1 314 ? -38.220 -6.226 51.505 1.00 96.06 314 ALA A CA 1
ATOM 2496 C C . ALA A 1 314 ? -37.224 -5.758 52.582 1.00 96.06 314 ALA A C 1
ATOM 2498 O O . ALA A 1 314 ? -36.683 -6.569 53.337 1.00 96.06 314 ALA A O 1
ATOM 2499 N N . PHE A 1 315 ? -37.050 -4.440 52.728 1.00 96.38 315 PHE A N 1
ATOM 2500 C CA . PHE A 1 315 ? -36.207 -3.851 53.768 1.00 96.38 315 PHE A CA 1
ATOM 2501 C C . PHE A 1 315 ? -36.661 -4.236 55.185 1.00 96.38 315 PHE A C 1
ATOM 2503 O O . PHE A 1 315 ? -35.835 -4.614 56.019 1.00 96.38 315 PHE A O 1
ATOM 2510 N N . ASN A 1 316 ? -37.966 -4.165 55.463 1.00 95.81 316 ASN A N 1
ATOM 2511 C CA . ASN A 1 316 ? -38.539 -4.524 56.764 1.00 95.81 316 ASN A CA 1
ATOM 2512 C C . ASN A 1 316 ? -38.392 -6.023 57.064 1.00 95.81 316 ASN A C 1
ATOM 2514 O O . ASN A 1 316 ? -38.147 -6.401 58.212 1.00 95.81 316 ASN A O 1
ATOM 2518 N N . ASN A 1 317 ? -38.443 -6.862 56.028 1.00 96.06 317 ASN A N 1
ATOM 2519 C CA . ASN A 1 317 ? -38.191 -8.301 56.110 1.00 96.06 317 ASN A CA 1
ATOM 2520 C C . ASN A 1 317 ? -36.697 -8.658 56.224 1.00 96.06 317 ASN A C 1
ATOM 2522 O O . ASN A 1 317 ? -36.354 -9.838 56.264 1.00 96.06 317 ASN A O 1
ATOM 2526 N N . LYS A 1 318 ? -35.808 -7.656 56.319 1.00 94.69 318 LYS A N 1
ATOM 2527 C CA . LYS A 1 318 ? -34.339 -7.792 56.349 1.00 94.69 318 LYS A CA 1
ATOM 2528 C C . LYS A 1 318 ? -33.735 -8.376 55.064 1.00 94.69 318 LYS A C 1
ATOM 2530 O O . LYS A 1 318 ? -32.561 -8.741 55.059 1.00 94.69 318 LYS A O 1
ATOM 2535 N N . ASP A 1 319 ? -34.497 -8.410 53.971 1.00 96.31 319 ASP A N 1
ATOM 2536 C CA . ASP A 1 319 ? -33.994 -8.746 52.640 1.00 96.31 319 ASP A CA 1
ATOM 2537 C C . ASP A 1 319 ? -33.415 -7.488 51.974 1.00 96.31 319 ASP A C 1
ATOM 2539 O O . ASP A 1 319 ? -34.039 -6.791 51.165 1.00 96.31 319 ASP A O 1
ATOM 2543 N N . TYR A 1 320 ? -32.197 -7.149 52.392 1.00 94.94 320 TYR A N 1
ATOM 2544 C CA . TYR A 1 320 ? -31.504 -5.948 51.932 1.00 94.94 320 TYR A CA 1
ATOM 2545 C C . TYR A 1 320 ? -31.074 -6.037 50.461 1.00 94.94 320 TYR A C 1
ATOM 2547 O O . TYR A 1 320 ? -30.972 -5.002 49.804 1.00 94.94 320 TYR A O 1
ATOM 2555 N N . ASP A 1 321 ? -30.849 -7.242 49.933 1.00 95.12 321 ASP A N 1
ATOM 2556 C CA . ASP A 1 321 ? -30.474 -7.456 48.532 1.00 95.12 321 ASP A CA 1
ATOM 2557 C C . ASP A 1 321 ? -31.644 -7.220 47.577 1.00 95.12 321 ASP A C 1
ATOM 2559 O O . ASP A 1 321 ? -31.491 -6.508 46.573 1.00 95.12 321 ASP A O 1
ATOM 2563 N N . ALA A 1 322 ? -32.831 -7.731 47.917 1.00 95.44 322 ALA A N 1
ATOM 2564 C CA . ALA A 1 322 ? -34.041 -7.438 47.157 1.00 95.44 322 ALA A CA 1
ATOM 2565 C C . ALA A 1 322 ? -34.386 -5.941 47.214 1.00 95.44 322 ALA A C 1
ATOM 2567 O O . ALA A 1 322 ? -34.686 -5.342 46.179 1.00 95.44 322 ALA A O 1
ATOM 2568 N N . CYS A 1 323 ? -34.264 -5.307 48.389 1.00 96.50 323 CYS A N 1
ATOM 2569 C CA . CYS A 1 323 ? -34.466 -3.861 48.531 1.00 96.50 323 CYS A CA 1
ATOM 2570 C C . CYS A 1 323 ? -33.539 -3.057 47.602 1.00 96.50 323 CYS A C 1
ATOM 2572 O O . CYS A 1 323 ? -34.016 -2.213 46.841 1.00 96.50 323 CYS A O 1
ATOM 2574 N N . ILE A 1 324 ? -32.229 -3.339 47.612 1.00 95.69 324 ILE A N 1
ATOM 2575 C CA . ILE A 1 324 ? -31.255 -2.643 46.755 1.00 95.69 324 ILE A CA 1
ATOM 2576 C C . ILE A 1 324 ? -31.580 -2.857 45.272 1.00 95.69 324 ILE A C 1
ATOM 2578 O O . ILE A 1 324 ? -31.569 -1.895 44.506 1.00 95.69 324 ILE A O 1
ATOM 2582 N N . THR A 1 325 ? -31.911 -4.085 44.865 1.00 95.69 325 THR A N 1
ATOM 2583 C CA . THR A 1 325 ? -32.262 -4.407 43.471 1.00 95.69 325 THR A CA 1
ATOM 2584 C C . THR A 1 325 ? -33.489 -3.626 42.990 1.00 95.69 325 THR A C 1
ATOM 2586 O O . THR A 1 325 ? -33.458 -3.006 41.920 1.00 95.69 325 THR A O 1
ATOM 2589 N N . ILE A 1 326 ? -34.559 -3.587 43.791 1.00 96.25 326 ILE A N 1
ATOM 2590 C CA . ILE A 1 326 ? -35.783 -2.855 43.438 1.00 96.25 326 ILE A CA 1
ATOM 2591 C C . ILE A 1 326 ? -35.519 -1.343 43.430 1.00 96.25 326 ILE A C 1
ATOM 2593 O O . ILE A 1 326 ? -35.916 -0.659 42.488 1.00 96.25 326 ILE A O 1
ATOM 2597 N N . MET A 1 327 ? -34.791 -0.811 44.416 1.00 96.69 327 MET A N 1
ATOM 2598 C CA . MET A 1 327 ? -34.465 0.620 44.458 1.00 96.69 327 MET A CA 1
ATOM 2599 C C . MET A 1 327 ? -33.529 1.049 43.320 1.00 96.69 327 MET A C 1
ATOM 2601 O O . MET A 1 327 ? -33.691 2.144 42.791 1.00 96.69 327 MET A O 1
ATOM 2605 N N . ASN A 1 328 ? -32.601 0.197 42.877 1.00 95.06 328 ASN A N 1
ATOM 2606 C CA . ASN A 1 328 ? -31.807 0.461 41.672 1.00 95.06 328 ASN A CA 1
ATOM 2607 C C . ASN A 1 328 ? -32.688 0.513 40.417 1.00 95.06 328 ASN A C 1
ATOM 2609 O O . ASN A 1 328 ? -32.469 1.356 39.552 1.00 95.06 328 ASN A O 1
ATOM 2613 N N . SER A 1 329 ? -33.723 -0.328 40.343 1.00 94.50 329 SER A N 1
ATOM 2614 C CA . SER A 1 329 ? -34.718 -0.262 39.264 1.00 94.50 329 SER A CA 1
ATOM 2615 C C . SER A 1 329 ? -35.503 1.053 39.309 1.00 94.50 329 SER A C 1
ATOM 2617 O O . SER A 1 329 ? -35.718 1.673 38.271 1.00 94.50 329 SER A O 1
ATOM 2619 N N . VAL A 1 330 ? -35.853 1.538 40.508 1.00 96.00 330 VAL A N 1
ATOM 2620 C CA . VAL A 1 330 ? -36.444 2.876 40.687 1.00 96.00 330 VAL A CA 1
ATOM 2621 C C . VAL A 1 330 ? -35.486 3.969 40.209 1.00 96.00 330 VAL A C 1
ATOM 2623 O O . VAL A 1 330 ? -35.931 4.873 39.512 1.00 96.00 330 VAL A O 1
ATOM 2626 N N . LEU A 1 331 ? -34.184 3.877 40.500 1.00 95.69 331 LEU A N 1
ATOM 2627 C CA . LEU A 1 331 ? -33.189 4.856 40.036 1.00 95.69 331 LEU A CA 1
ATOM 2628 C C . LEU A 1 331 ? -32.944 4.833 38.523 1.00 95.69 331 LEU A C 1
ATOM 2630 O O . LEU A 1 331 ? -32.574 5.858 37.955 1.00 95.69 331 LEU A O 1
ATOM 2634 N N . LEU A 1 332 ? -33.171 3.703 37.852 1.00 94.56 332 LEU A N 1
ATOM 2635 C CA . LEU A 1 332 ? -33.177 3.663 36.389 1.00 94.56 332 LEU A CA 1
ATOM 2636 C C . LEU A 1 332 ? -34.389 4.414 35.807 1.00 94.56 332 LEU A C 1
ATOM 2638 O O . LEU A 1 332 ? -34.294 4.980 34.721 1.00 94.56 332 LEU A O 1
ATOM 2642 N N . ILE A 1 333 ? -35.522 4.462 36.515 1.00 96.06 333 ILE A N 1
ATOM 2643 C CA . ILE A 1 333 ? -36.730 5.188 36.078 1.00 96.06 333 ILE A CA 1
ATOM 2644 C C . ILE A 1 333 ? -36.645 6.677 36.450 1.00 96.06 333 ILE A C 1
ATOM 2646 O O . ILE A 1 333 ? -36.969 7.549 35.643 1.00 96.06 333 ILE A O 1
ATOM 2650 N N . ASP A 1 334 ? -36.208 6.961 37.673 1.00 95.62 334 ASP A N 1
ATOM 2651 C CA . ASP A 1 334 ? -36.071 8.291 38.259 1.00 95.62 334 ASP A CA 1
ATOM 2652 C C . ASP A 1 334 ? -34.694 8.423 38.939 1.00 95.62 334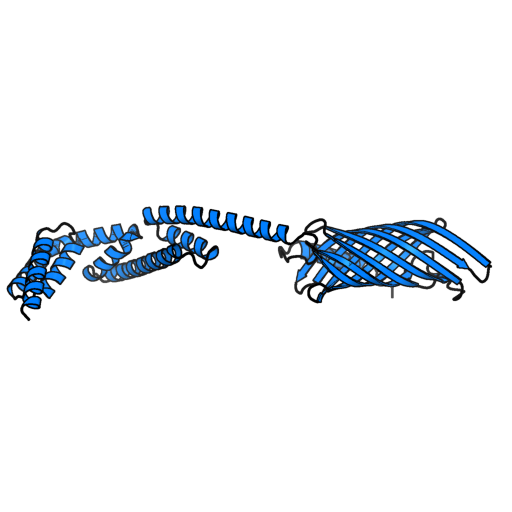 ASP A C 1
ATOM 2654 O O . ASP A 1 334 ? -34.545 8.119 40.128 1.00 95.62 334 ASP A O 1
ATOM 2658 N N . PRO A 1 335 ? -33.666 8.881 38.197 1.00 93.50 335 PRO A N 1
ATOM 2659 C CA . PRO A 1 335 ? -32.302 9.013 38.713 1.00 93.50 335 PRO A CA 1
ATOM 2660 C C . PRO A 1 335 ? -32.170 9.958 39.912 1.00 93.50 335 PRO A C 1
ATOM 2662 O O . PRO A 1 335 ? -31.194 9.871 40.665 1.00 93.50 335 PRO A O 1
ATOM 2665 N N . ASP A 1 336 ? -33.140 10.852 40.116 1.00 94.81 336 ASP A N 1
ATOM 2666 C CA . ASP A 1 336 ? -33.140 11.843 41.191 1.00 94.81 336 ASP A CA 1
ATOM 2667 C C . ASP A 1 336 ? -33.982 11.430 42.402 1.00 94.81 336 ASP A C 1
ATOM 2669 O O . ASP A 1 336 ? -34.051 12.170 43.387 1.00 94.81 336 ASP A O 1
ATOM 2673 N N . ASN A 1 337 ? -34.525 10.209 42.399 1.00 95.88 337 ASN A N 1
ATOM 2674 C CA . ASN A 1 337 ? -35.367 9.702 43.472 1.00 95.88 337 ASN A CA 1
ATOM 2675 C C . ASN A 1 337 ? -34.623 9.628 44.819 1.00 95.88 337 ASN A C 1
ATOM 2677 O O . ASN A 1 337 ? -33.818 8.727 45.083 1.00 95.88 337 ASN A O 1
ATOM 2681 N N . THR A 1 338 ? -34.909 10.577 45.709 1.00 95.00 338 THR A N 1
ATOM 2682 C CA . THR A 1 338 ? -34.238 10.698 47.014 1.00 95.00 338 THR A CA 1
ATOM 2683 C C . THR A 1 338 ? -34.554 9.532 47.946 1.00 95.00 338 THR A C 1
ATOM 2685 O O . THR A 1 338 ? -33.682 9.094 48.699 1.00 95.00 338 THR A O 1
ATOM 2688 N N . VAL A 1 339 ? -35.771 8.987 47.860 1.00 94.38 339 VAL A N 1
ATOM 2689 C CA . VAL A 1 339 ? -36.210 7.828 48.647 1.00 94.38 339 VAL A CA 1
ATOM 2690 C C . VAL A 1 339 ? -35.376 6.603 48.277 1.00 94.38 339 VAL A C 1
ATOM 2692 O O . VAL A 1 339 ? -34.765 5.998 49.158 1.00 94.38 339 VAL A O 1
ATOM 2695 N N . ALA A 1 340 ? -35.266 6.281 46.986 1.00 95.50 340 ALA A N 1
ATOM 2696 C CA . ALA A 1 340 ? -34.470 5.147 46.524 1.00 95.50 340 ALA A CA 1
ATOM 2697 C C . ALA A 1 340 ? -32.990 5.276 46.921 1.00 95.50 340 ALA A C 1
ATOM 2699 O O . ALA A 1 340 ? -32.432 4.341 47.503 1.00 95.50 340 ALA A O 1
ATOM 2700 N N . LYS A 1 341 ? -32.377 6.457 46.724 1.00 96.38 341 LYS A N 1
ATOM 2701 C CA . LYS A 1 341 ? -30.995 6.735 47.173 1.00 96.38 341 LYS A CA 1
ATOM 2702 C C . LYS A 1 341 ? -30.827 6.491 48.678 1.00 96.38 341 LYS A C 1
ATOM 2704 O O . LYS A 1 341 ? -29.877 5.828 49.094 1.00 96.38 341 LYS A O 1
ATOM 2709 N N . GLY A 1 342 ? -31.757 6.990 49.495 1.00 95.75 342 GLY A N 1
ATOM 2710 C CA . GLY A 1 342 ? -31.715 6.835 50.950 1.00 95.75 342 GLY A CA 1
ATOM 2711 C C . GLY A 1 342 ? -31.798 5.374 51.403 1.00 95.75 342 GLY A C 1
ATOM 2712 O O . GLY A 1 342 ? -31.000 4.935 52.238 1.00 95.75 342 GLY A O 1
ATOM 2713 N N . TYR A 1 343 ? -32.725 4.604 50.831 1.00 95.88 343 TYR A N 1
ATOM 2714 C CA . TYR A 1 343 ? -32.901 3.191 51.180 1.00 95.88 343 TYR A CA 1
ATOM 2715 C C . TYR A 1 343 ? -31.742 2.308 50.710 1.00 95.88 343 TYR A C 1
ATOM 2717 O O . TYR A 1 343 ? -31.359 1.399 51.451 1.00 95.88 343 TYR A O 1
ATOM 2725 N N . ILE A 1 344 ? -31.126 2.592 49.557 1.00 95.94 344 ILE A N 1
ATOM 2726 C CA . ILE A 1 344 ? -29.923 1.875 49.099 1.00 95.94 344 ILE A CA 1
ATOM 2727 C C . ILE A 1 344 ? -28.778 2.064 50.094 1.00 95.94 344 ILE A C 1
ATOM 2729 O O . ILE A 1 344 ? -28.241 1.077 50.597 1.00 95.94 344 ILE A O 1
ATOM 2733 N N . VAL A 1 345 ? -28.454 3.314 50.447 1.00 96.12 345 VAL A N 1
ATOM 2734 C CA . VAL A 1 345 ? -27.358 3.618 51.385 1.00 96.12 345 VAL A CA 1
ATOM 2735 C C . VAL A 1 345 ? -27.595 2.955 52.742 1.00 96.12 345 VAL A C 1
ATOM 2737 O O . VAL A 1 345 ? -26.679 2.376 53.330 1.00 96.12 345 VAL A O 1
ATOM 2740 N N . ARG A 1 346 ? -28.832 3.008 53.253 1.00 95.38 346 ARG A N 1
ATOM 2741 C CA . ARG A 1 346 ? -29.182 2.375 54.531 1.00 95.38 346 ARG A CA 1
ATOM 2742 C C . ARG A 1 346 ? -29.027 0.854 54.473 1.00 95.38 346 ARG A C 1
ATOM 2744 O O . ARG A 1 346 ? -28.448 0.276 55.390 1.00 95.38 346 ARG A O 1
ATOM 2751 N N . SER A 1 347 ? -29.513 0.225 53.405 1.00 95.06 347 SER A N 1
ATOM 2752 C CA . SER A 1 347 ? -29.428 -1.228 53.203 1.00 95.06 347 SER A CA 1
ATOM 2753 C C . SER A 1 347 ? -27.977 -1.697 53.073 1.00 95.06 347 SER A C 1
ATOM 2755 O O . SER A 1 347 ? -27.591 -2.668 53.721 1.00 95.06 347 SER A O 1
ATOM 2757 N N . GLN A 1 348 ? -27.145 -0.969 52.321 1.00 94.56 348 GLN A N 1
ATOM 2758 C CA . GLN A 1 348 ? -25.715 -1.264 52.165 1.00 94.56 348 GLN A CA 1
ATOM 2759 C C . GLN A 1 348 ? -24.963 -1.203 53.499 1.00 94.56 348 GLN A C 1
ATOM 2761 O O . GLN A 1 348 ? -24.275 -2.157 53.855 1.00 94.56 348 GLN A O 1
ATOM 2766 N N . ARG A 1 349 ? -25.160 -0.140 54.292 1.00 94.31 349 ARG A N 1
ATOM 2767 C CA . ARG A 1 349 ? -24.517 -0.006 55.615 1.00 94.31 349 ARG A CA 1
ATOM 2768 C C . ARG A 1 349 ? -24.863 -1.157 56.558 1.00 94.31 349 ARG A C 1
ATOM 2770 O O . ARG A 1 349 ? -23.999 -1.641 57.290 1.00 94.31 349 ARG A O 1
ATOM 2777 N N . ILE A 1 350 ? -26.125 -1.587 56.562 1.00 92.50 350 ILE A N 1
ATOM 2778 C CA . ILE A 1 350 ? -26.564 -2.710 57.395 1.00 92.50 350 ILE A CA 1
ATOM 2779 C C . ILE A 1 350 ? -25.918 -4.014 56.914 1.00 92.50 350 ILE A C 1
ATOM 2781 O O . ILE A 1 350 ? -25.376 -4.743 57.742 1.00 92.50 350 ILE A O 1
ATOM 2785 N N . LYS A 1 351 ? -25.889 -4.276 55.599 1.00 91.12 351 LYS A N 1
ATOM 2786 C CA . LYS A 1 351 ? -25.186 -5.442 55.037 1.00 91.12 351 LYS A CA 1
ATOM 2787 C C . LYS A 1 351 ? -23.708 -5.475 55.422 1.00 91.12 351 LYS A C 1
ATOM 2789 O O . LYS A 1 351 ? -23.236 -6.500 55.900 1.00 91.12 351 LYS A O 1
ATOM 2794 N N . GLU A 1 352 ? -22.998 -4.361 55.263 1.00 91.19 352 GLU A N 1
ATOM 2795 C CA . GLU A 1 352 ? -21.580 -4.256 55.632 1.00 91.19 352 GLU A CA 1
ATOM 2796 C C . GLU A 1 352 ? -21.354 -4.503 57.128 1.00 91.19 352 GLU A C 1
ATOM 2798 O O . GLU A 1 352 ? -20.364 -5.115 57.520 1.00 91.19 352 GLU A O 1
ATOM 2803 N N . THR A 1 353 ? -22.272 -4.037 57.978 1.00 90.81 353 THR A N 1
ATOM 2804 C CA . THR A 1 353 ? -22.197 -4.252 59.430 1.00 90.81 353 THR A CA 1
ATOM 2805 C C . THR A 1 353 ? -22.421 -5.722 59.779 1.00 90.81 353 THR A C 1
ATOM 2807 O O . THR A 1 353 ? -21.678 -6.268 60.586 1.00 90.81 353 THR A O 1
ATOM 2810 N N . ILE A 1 354 ? -23.393 -6.381 59.142 1.00 88.19 354 ILE A N 1
ATOM 2811 C CA . ILE A 1 354 ? -23.648 -7.818 59.324 1.00 88.19 354 ILE A CA 1
ATOM 2812 C C . ILE A 1 354 ? -22.437 -8.642 58.872 1.00 88.19 354 ILE A C 1
ATOM 2814 O O . ILE A 1 354 ? -22.010 -9.529 59.602 1.00 88.19 354 ILE A O 1
ATOM 2818 N N . GLN A 1 355 ? -21.844 -8.315 57.720 1.00 85.81 355 GLN A N 1
ATOM 2819 C CA . GLN A 1 355 ? -20.653 -9.000 57.202 1.00 85.81 355 GLN A CA 1
ATOM 2820 C C . GLN A 1 355 ? -19.418 -8.845 58.094 1.00 85.81 355 GLN A C 1
ATOM 2822 O O . GLN A 1 355 ? -18.571 -9.724 58.095 1.00 85.81 355 GLN A O 1
ATOM 2827 N N . LYS A 1 356 ? -19.292 -7.739 58.838 1.00 87.25 356 LYS A N 1
ATOM 2828 C CA . LYS A 1 356 ? -18.180 -7.517 59.783 1.00 87.25 356 LYS A CA 1
ATOM 2829 C C . LYS A 1 356 ? -18.362 -8.228 61.127 1.00 87.25 356 LYS A C 1
ATOM 2831 O O . LYS A 1 356 ? -17.421 -8.270 61.912 1.00 87.25 356 LYS A O 1
ATOM 2836 N N . LEU A 1 357 ? -19.575 -8.692 61.424 1.00 79.38 357 LEU A N 1
ATOM 2837 C CA . LEU A 1 357 ? -19.930 -9.389 62.665 1.00 79.38 357 LEU A CA 1
ATOM 2838 C C . LEU A 1 357 ? -19.982 -10.918 62.491 1.00 79.38 357 LEU A C 1
ATOM 2840 O O . LEU A 1 357 ? -20.204 -11.625 63.474 1.00 79.38 357 LEU A O 1
ATOM 2844 N N . GLN A 1 358 ? -19.806 -11.400 61.259 1.00 65.75 358 GLN A N 1
ATOM 2845 C CA . GLN A 1 358 ? -19.613 -12.800 60.877 1.00 65.75 358 GLN A CA 1
ATOM 2846 C C . GLN A 1 358 ? -18.125 -13.058 60.657 1.00 65.75 358 GLN A C 1
ATOM 2848 O O . GLN A 1 358 ? -17.692 -14.190 60.965 1.00 65.75 358 GLN A O 1
#

Sequence (358 aa):
MKLKLINFLYVFCVITVVLLNCNIFAQTYFKENVTIGTQAGYAVITGYYSDSFNNGLSAGFFSFVPLTDLFMLNGVLVYNRFSLANSSNSTMQSFGITITPSLYYALPFNITMYAGAGLSLQYYTLSAIKTDAYDSTTKTGFLMNAGIATTLFERTLLIAECMYHITELSHKYFQTTVFSIKAGYQFALHKPEYYISQEAEKNAVREQTVKMLYTAAMDYVQKKDHVHALETFKQILSLKPDHKESKQYVAAISQAKEQYDTAGILIKQDKYFDALPLLAASSQYIAEASIDYKNVQDKLKPQIPELQQKAIEAFNNKDYDACITIMNSVLLIDPDNTVAKGYIVRSQRIKETIQKLQ

Radius of gyration: 41.87 Å; chains: 1; bounding box: 88×32×118 Å

Secondary structure (DSSP, 8-state):
----HHHHHHHHHHHHHHHHT----PPPTTTTEEEEEEEEEEEEEEGGGTTTB--EEEEEEEEEEE-SSSEEEEEEEEEEEEEETTEEEEEEEEEEEEEEEEEEEEETTTEEEEEEEEEEEEEEEEEEGGGTEEEEEEEEEEEEEEEEEEEEETTEEEEEEEEEEEEEETTEEEEEEEEEEEEEEEEESS-HHHHHHHHHHHHHHHHHHHHHHHHHHHHHHHTT-HHHHHHHHHHHHHH-TT-HHHHHHHHHHHHHHHHHHHHHHHHHTT-HHHHHHHHHHHTTT-HHHHHHHHHHHHHHGGGHHHHHHHHHHHHHTT-HHHHHHHHHHHHHH-TT-HHHHHHHHHHHHHHHHHHH--

Foldseek 3Di:
DCPDPVVVVVVVVVVVVVVVPDPDPDQAPQAFWKKKWKKKWKKQWDDPCNQFWDTWIKIWIWIWHDPHSFKIKIWIWMKIKIATNVGNPKIKIKTKIWIWIKTWDDDPPQKIKIKTKTKMWMKMWTQDPVVRDIDIDIWMWIKIKIKMWGDPDPFKIKMWMWMWIWTDDPNDTTIMIITMIIIIGIDGPDDPVVVVVVVVVVVVVLVVLLVVLVVVLVVLLVVLVLPSNLVSLVVSCVSPVPPPVSVVSNVLSVQLVVLQVVLVVCVVVVVLLVSLVSLVSSVSRHVVSVVVNLVSLVVCVVCLVVLLVVLVVCVVVLVLVSNLVSLVSSCSSPVPPPSSVVSNVVSVVVVVVVVVVD